Protein AF-A0A3D0HI43-F1 (afdb_monomer)

Solvent-accessible surface area (backbone atoms only — not comparable to full-atom values): 12303 Å² total; per-residue (Å²): 109,71,70,54,52,42,54,73,73,64,52,83,55,50,76,50,40,62,61,77,58,86,46,69,70,58,54,36,51,48,43,43,56,26,50,79,67,73,35,37,37,32,46,40,40,38,61,95,47,57,48,67,69,46,29,60,76,61,76,37,95,42,35,67,34,46,39,49,52,48,54,58,51,48,51,49,30,54,77,57,77,41,77,62,49,30,39,26,58,27,24,65,51,45,72,52,24,46,51,22,49,54,60,41,60,77,75,47,89,60,47,31,47,42,38,32,37,77,32,35,41,82,68,62,8,54,55,51,26,45,62,35,44,53,55,38,48,77,70,71,46,65,73,43,78,43,57,40,52,61,64,62,68,67,57,29,52,48,52,50,51,50,52,32,35,76,70,67,75,36,88,61,50,41,56,42,81,47,60,58,93,66,59,100,69,44,80,50,68,32,66,61,50,41,53,53,48,47,68,76,37,71,89,40,78,41,70,43,77,45,60,39,61,25,40,76,87,57,32,76,80,71,90

pLDDT: mean 92.96, std 6.79, range [60.97, 98.75]

Secondary structure (DSSP, 8-state):
-HHHHHHHTT-S-EEE-TTT---HHHHHHHHHHHHHTT--EEEEEEGGG--HHHHHHTTSS-HHHHHHHHHHHHHHHHTTT---EEEEEE-SSHHHHHHHHHHHHTT--S-BEE--SS-BSTTHHHHHHHHHHHHHHHTT--SEE---BSS-HHHHHHHHHHHHHHTTSS---S-EEEE----TT-SS-HHHHHHHHHHHHTT-----EEEE-SSTTTHHHH-

Radius of gyration: 21.89 Å; Cα contacts (8 Å, |Δi|>4): 363; chains: 1; bounding box: 56×30×57 Å

Mean predicted aligned error: 5.07 Å

Foldseek 3Di:
DVLLVVVVVPDQEEEDECLPDVDLVVLLVSLLSCQVVVHEYEYEYELVRQDPVLQVVVVHRALVSLLVSSVVSVVSNVVNVGDSYAYEREYQDQVRRLSNQVVNVVPDPHAYEDFHACLEAPPRSLVSGLSRPLVQVVVVGHDHYFRHYPDDRVVRVVSRVVSCVVVVVDQQQFEAEAEDPDDPQFPDPLVVVSVVVCVVGVPPRDSYYDYRYRHDPCVVVVD

Sequence (223 aa):
RMALAALEAGVHGLRLNPGNIRKPEHIKAVASEARDRNVPIRIGVNGGSLDSDLYEKHGGLTAQAMVESAQQELKYFEEVDFNLVKISVKASNVPLMVEAYRMLSEITDFPLHLGVTEAGPLPGGLIKATAGISTLLLEGIGDTIRYSLTADPIEEARAGRQLLESLGLRERKNVDLIACPSCGRAEVDVIEIANRAQAAFADKKLPLQIAVMGCVVNGPGEA

Structure (mmCIF, N/CA/C/O backbone):
data_AF-A0A3D0HI43-F1
#
_entry.id   AF-A0A3D0HI43-F1
#
loop_
_atom_site.group_PDB
_atom_site.id
_atom_site.type_symbol
_atom_site.label_atom_id
_atom_site.label_alt_id
_atom_site.label_comp_id
_atom_site.label_asym_id
_atom_site.label_entity_id
_atom_site.label_seq_id
_atom_site.pdbx_PDB_ins_code
_atom_site.Cartn_x
_atom_site.Cartn_y
_atom_site.Cartn_z
_atom_site.occupancy
_atom_site.B_iso_or_equiv
_atom_site.auth_seq_id
_atom_site.auth_comp_id
_atom_site.auth_asym_id
_atom_site.auth_atom_id
_atom_site.pdbx_PDB_model_num
ATOM 1 N N . ARG A 1 1 ? -23.305 3.838 12.128 1.00 85.31 1 ARG A N 1
ATOM 2 C CA . ARG A 1 1 ? -24.496 3.810 11.235 1.00 85.31 1 ARG A CA 1
ATOM 3 C C . ARG A 1 1 ? -24.166 3.309 9.826 1.00 85.31 1 ARG A C 1
ATOM 5 O O . ARG A 1 1 ? -24.644 2.240 9.497 1.00 85.31 1 ARG A O 1
ATOM 12 N N . MET A 1 2 ? -23.344 4.000 9.018 1.00 92.50 2 MET A N 1
ATOM 13 C CA . MET A 1 2 ? -23.044 3.547 7.639 1.00 92.50 2 MET A CA 1
ATOM 14 C C . MET A 1 2 ? -22.357 2.174 7.571 1.00 92.50 2 MET A C 1
ATOM 16 O O . MET A 1 2 ? -22.699 1.383 6.705 1.00 92.50 2 MET A O 1
ATOM 20 N N . ALA A 1 3 ? -21.447 1.866 8.503 1.00 93.81 3 ALA A N 1
ATOM 21 C CA . ALA A 1 3 ? -20.807 0.548 8.565 1.00 93.81 3 ALA A CA 1
ATOM 22 C C . ALA A 1 3 ? -21.823 -0.596 8.762 1.00 93.81 3 ALA A C 1
ATOM 24 O O . ALA A 1 3 ? -21.770 -1.581 8.040 1.00 93.81 3 ALA A O 1
ATOM 25 N N . LEU A 1 4 ? -22.792 -0.426 9.670 1.00 94.75 4 LEU A N 1
ATOM 26 C CA . LEU A 1 4 ? -23.857 -1.412 9.905 1.00 94.75 4 LEU A CA 1
ATOM 27 C C . LEU A 1 4 ? -24.774 -1.557 8.682 1.00 94.75 4 LEU A C 1
ATOM 29 O O . LEU A 1 4 ? -25.061 -2.669 8.266 1.00 94.75 4 LEU A O 1
ATOM 33 N N . ALA A 1 5 ? -25.160 -0.442 8.052 1.00 96.56 5 ALA A N 1
ATOM 34 C CA . ALA A 1 5 ? -25.959 -0.477 6.825 1.00 96.56 5 ALA A CA 1
ATOM 35 C C . ALA A 1 5 ? -25.223 -1.175 5.664 1.00 96.56 5 ALA A C 1
ATOM 37 O O . ALA A 1 5 ? -25.839 -1.867 4.862 1.00 96.56 5 ALA A O 1
ATOM 38 N N . ALA A 1 6 ? -23.897 -1.025 5.574 1.00 97.31 6 ALA A N 1
ATOM 39 C CA . ALA A 1 6 ? -23.091 -1.736 4.585 1.00 97.31 6 ALA A CA 1
ATOM 40 C C . ALA A 1 6 ? -23.053 -3.251 4.857 1.00 97.31 6 ALA A C 1
ATOM 42 O O . ALA A 1 6 ? -23.156 -4.040 3.919 1.00 97.31 6 ALA A O 1
ATOM 43 N N . LEU A 1 7 ? -22.953 -3.665 6.125 1.00 97.06 7 LEU A N 1
ATOM 44 C CA . LEU A 1 7 ? -23.048 -5.077 6.518 1.00 97.06 7 LEU A CA 1
ATOM 45 C C . LEU A 1 7 ? -24.423 -5.668 6.194 1.00 97.06 7 LEU A C 1
ATOM 47 O O . LEU A 1 7 ? -24.506 -6.785 5.689 1.00 97.06 7 LEU A O 1
ATOM 51 N N . GLU A 1 8 ? -25.491 -4.908 6.437 1.00 96.88 8 GLU A N 1
ATOM 52 C CA . GLU A 1 8 ? -26.858 -5.282 6.065 1.00 96.88 8 GLU A CA 1
ATOM 53 C C . GLU A 1 8 ? -27.009 -5.445 4.547 1.00 96.88 8 GLU A C 1
ATOM 55 O O . GLU A 1 8 ? -27.614 -6.410 4.088 1.00 96.88 8 GLU A O 1
ATOM 60 N N . ALA A 1 9 ? -26.375 -4.566 3.767 1.00 97.81 9 ALA A N 1
ATOM 61 C CA . ALA A 1 9 ? -26.339 -4.638 2.309 1.00 97.81 9 ALA A CA 1
ATOM 62 C C . ALA A 1 9 ? -25.435 -5.758 1.742 1.00 97.81 9 ALA A C 1
ATOM 64 O O . ALA A 1 9 ? -25.377 -5.923 0.525 1.00 97.81 9 ALA A O 1
ATOM 65 N N . GLY A 1 10 ? -24.728 -6.521 2.586 1.00 97.38 10 GLY A N 1
ATOM 66 C CA . GLY A 1 10 ? -23.950 -7.690 2.163 1.00 97.38 10 GLY A CA 1
ATOM 67 C C . GLY A 1 10 ? -22.548 -7.389 1.623 1.00 97.38 10 GLY A C 1
ATOM 68 O O . GLY A 1 10 ? -22.065 -8.094 0.739 1.00 97.38 10 GLY A O 1
ATOM 69 N N . VAL A 1 11 ? -21.867 -6.348 2.120 1.00 98.06 11 VAL A N 1
ATOM 70 C CA . VAL A 1 11 ? -20.458 -6.110 1.752 1.00 98.06 11 VAL A CA 1
ATOM 71 C C . VAL A 1 11 ? -19.534 -7.233 2.239 1.00 98.06 11 VAL A C 1
ATOM 73 O O . VAL A 1 11 ? -19.678 -7.748 3.341 1.00 98.06 11 VAL A O 1
ATOM 76 N N . HIS A 1 12 ? -18.508 -7.548 1.446 1.00 97.94 12 HIS A N 1
ATOM 77 C CA . HIS A 1 12 ? -17.526 -8.601 1.756 1.00 97.94 12 HIS A CA 1
ATOM 78 C C . HIS A 1 12 ? -16.411 -8.167 2.713 1.00 97.94 12 HIS A C 1
ATOM 80 O O . HIS A 1 12 ? -15.518 -8.948 3.027 1.00 97.94 12 HIS A O 1
ATOM 86 N N . GLY A 1 13 ? -16.392 -6.902 3.118 1.00 97.44 13 GLY A N 1
ATOM 87 C CA . GLY A 1 13 ? -15.384 -6.391 4.027 1.00 97.44 13 GLY A CA 1
ATOM 88 C C . GLY A 1 13 ? -15.606 -4.926 4.343 1.00 97.44 13 GLY A C 1
ATOM 89 O O . GLY A 1 13 ? -16.129 -4.167 3.525 1.00 97.44 13 GLY A O 1
ATOM 90 N N . LEU A 1 14 ? -15.167 -4.519 5.527 1.00 97.19 14 LEU A N 1
ATOM 91 C CA . LEU A 1 14 ? -15.170 -3.123 5.944 1.00 97.19 14 LEU A CA 1
ATOM 92 C C . LEU A 1 14 ? -13.745 -2.594 6.078 1.00 97.19 14 LEU A C 1
ATOM 94 O O . LEU A 1 14 ? -12.786 -3.338 6.277 1.00 97.19 14 LEU A O 1
ATOM 98 N N . ARG A 1 15 ? -13.607 -1.270 6.018 1.00 95.44 15 ARG A N 1
ATOM 99 C CA . ARG A 1 15 ? -12.423 -0.570 6.514 1.00 95.44 15 ARG A CA 1
ATOM 100 C C . ARG A 1 15 ? -12.866 0.451 7.541 1.00 95.44 15 ARG A C 1
ATOM 102 O O . ARG A 1 15 ? -13.644 1.341 7.203 1.00 95.44 15 ARG A O 1
ATOM 109 N N . LEU A 1 16 ? -12.309 0.367 8.742 1.00 91.69 16 LEU A N 1
ATOM 110 C CA . LEU A 1 16 ? -12.498 1.360 9.794 1.00 91.69 16 LEU A CA 1
ATOM 111 C C . LEU A 1 16 ? -11.213 2.176 9.981 1.00 91.69 16 LEU A C 1
ATOM 113 O O 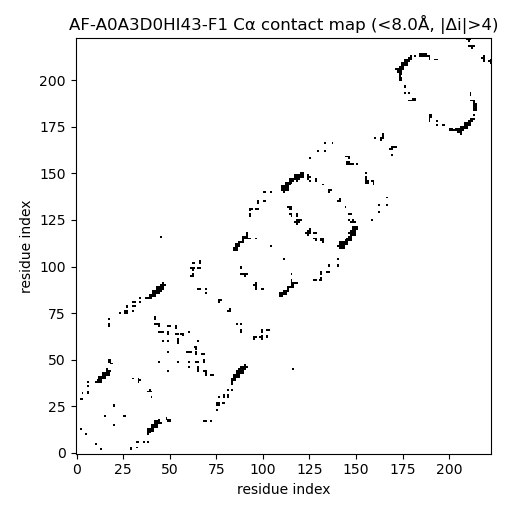. LEU A 1 16 ? -10.119 1.746 9.603 1.00 91.69 16 LEU A O 1
ATOM 117 N N . ASN A 1 17 ? -11.366 3.402 10.473 1.00 86.88 17 ASN A N 1
ATOM 118 C CA . ASN A 1 17 ? -10.259 4.292 10.806 1.00 86.88 17 ASN A CA 1
ATOM 119 C C . ASN A 1 17 ? -10.411 4.707 12.274 1.00 86.88 17 ASN A C 1
ATOM 121 O O . ASN A 1 17 ? -11.403 5.392 12.558 1.00 86.88 17 ASN A O 1
ATOM 125 N N . PRO A 1 18 ? -9.455 4.353 13.151 1.00 72.31 18 PRO A N 1
ATOM 126 C CA . PRO A 1 18 ? -9.480 4.743 14.562 1.00 72.31 18 PRO A CA 1
ATOM 127 C C . PRO A 1 18 ? -9.673 6.255 14.743 1.00 72.31 18 PRO A C 1
ATOM 129 O O . PRO A 1 18 ? -10.520 6.699 15.511 1.00 72.31 18 PRO A O 1
ATOM 132 N N . GLY A 1 19 ? -9.006 7.069 13.912 1.00 69.94 19 GLY A N 1
ATOM 133 C CA . GLY A 1 19 ? -9.092 8.534 13.991 1.00 69.94 19 GLY A CA 1
ATOM 134 C C . GLY A 1 19 ? -10.475 9.133 13.690 1.00 69.94 19 GLY A C 1
ATOM 135 O O . GLY A 1 19 ? -10.736 10.286 14.036 1.00 69.94 19 GLY A O 1
ATOM 136 N N . ASN A 1 20 ? -11.385 8.369 13.066 1.00 73.62 20 ASN A N 1
ATOM 137 C CA . ASN A 1 20 ? -12.715 8.852 12.672 1.00 73.62 20 ASN A CA 1
ATOM 138 C C . ASN A 1 20 ? -13.849 8.329 13.570 1.00 73.62 20 ASN A C 1
ATOM 140 O O . ASN A 1 20 ? -14.898 8.970 13.652 1.00 73.62 20 ASN A O 1
ATOM 144 N N . ILE A 1 21 ? -13.685 7.169 14.215 1.00 76.44 21 ILE A N 1
ATOM 145 C CA . ILE A 1 21 ? -14.704 6.568 15.089 1.00 76.44 21 ILE A CA 1
ATOM 146 C C . ILE A 1 21 ? -14.181 6.609 16.523 1.00 76.44 21 ILE A C 1
ATOM 148 O O . ILE A 1 21 ? -13.572 5.671 16.999 1.00 76.44 21 ILE A O 1
ATOM 152 N N . ARG A 1 22 ? -14.453 7.703 17.234 1.00 74.06 22 ARG A N 1
ATOM 153 C CA . ARG A 1 22 ? -13.857 7.960 18.561 1.00 74.06 22 ARG A CA 1
ATOM 154 C C . ARG A 1 22 ? -14.504 7.221 19.731 1.00 74.06 22 ARG A C 1
ATOM 156 O O . ARG A 1 22 ? -14.081 7.373 20.867 1.00 74.06 22 ARG A O 1
ATOM 163 N N . LYS A 1 23 ? -15.600 6.512 19.478 1.00 87.94 23 LYS A N 1
ATOM 164 C CA . LYS A 1 23 ? -16.444 5.917 20.515 1.00 87.94 23 LYS A CA 1
ATOM 165 C C . LYS A 1 23 ? -16.227 4.408 20.543 1.00 87.94 23 LYS A C 1
ATOM 167 O O . LYS A 1 23 ? -16.702 3.750 19.608 1.00 87.94 23 LYS A O 1
ATOM 172 N N . PRO A 1 24 ? -15.554 3.855 21.571 1.00 90.12 24 PRO A N 1
ATOM 173 C CA . PRO A 1 24 ? -15.313 2.419 21.686 1.00 90.12 24 PRO A CA 1
ATOM 174 C C . PRO A 1 24 ? -16.593 1.593 21.552 1.00 90.12 24 PRO A C 1
ATOM 176 O O . PRO A 1 24 ? -16.592 0.550 20.905 1.00 90.12 24 PRO A O 1
ATOM 179 N N . GLU A 1 25 ? -17.717 2.088 22.077 1.00 92.31 25 GLU A N 1
ATOM 180 C CA . GLU A 1 25 ? -19.020 1.434 21.973 1.00 92.31 25 GLU A CA 1
ATOM 181 C C . GLU A 1 25 ? -19.484 1.260 20.517 1.00 92.31 25 GLU A C 1
ATOM 183 O O . GLU A 1 25 ? -20.073 0.240 20.162 1.00 92.31 25 GLU A O 1
ATOM 188 N N . HIS A 1 26 ? -19.172 2.218 19.639 1.00 92.19 26 HIS A N 1
ATOM 189 C CA . HIS A 1 26 ? -19.519 2.132 18.223 1.00 92.19 26 HIS A CA 1
ATOM 190 C C . HIS A 1 26 ? -18.604 1.167 17.469 1.00 92.19 26 HIS A C 1
ATOM 192 O O . HI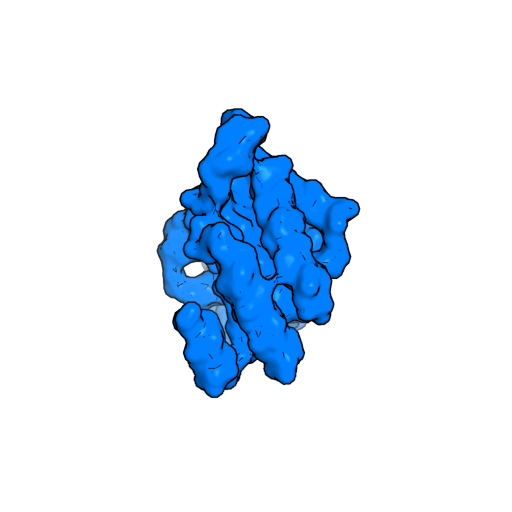S A 1 26 ? -19.081 0.460 16.582 1.00 92.19 26 HIS A O 1
ATOM 198 N N . ILE A 1 27 ? -17.311 1.141 17.805 1.00 92.38 27 ILE A N 1
ATOM 199 C CA . ILE A 1 27 ? -16.346 0.205 17.215 1.00 92.38 27 ILE A CA 1
ATOM 200 C C . ILE A 1 27 ? -16.756 -1.226 17.567 1.00 92.38 27 ILE A C 1
ATOM 202 O O . ILE A 1 27 ? -16.953 -2.043 16.670 1.00 92.38 27 ILE A O 1
ATOM 206 N N . LYS A 1 28 ? -16.999 -1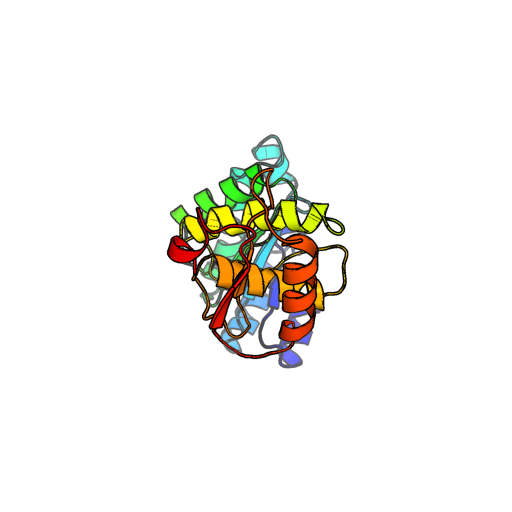.490 18.856 1.00 94.50 28 LYS A N 1
ATOM 207 C CA . LYS A 1 28 ? -17.429 -2.795 19.379 1.00 94.50 28 LYS A CA 1
ATOM 208 C C .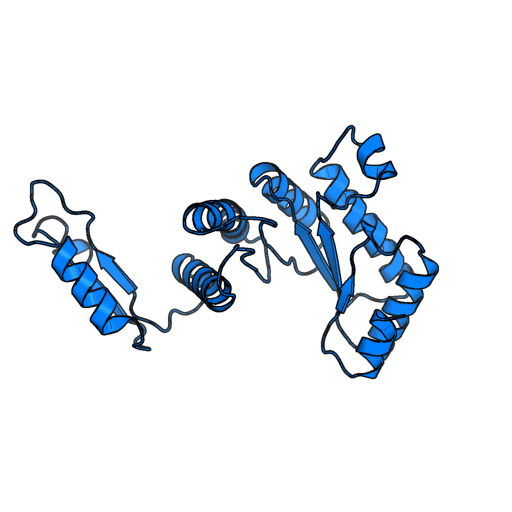 LYS A 1 28 ? -18.739 -3.271 18.762 1.00 94.50 28 LYS A C 1
ATOM 210 O O . LYS A 1 28 ? -18.847 -4.440 18.401 1.00 94.50 28 LYS A O 1
ATOM 215 N N . ALA A 1 29 ? -19.710 -2.375 18.574 1.00 94.81 29 ALA A N 1
ATOM 216 C CA . ALA A 1 29 ? -20.966 -2.712 17.907 1.00 94.81 29 ALA A CA 1
ATOM 217 C C . ALA A 1 29 ? -20.755 -3.139 16.442 1.00 94.81 29 ALA A C 1
ATOM 219 O O . ALA A 1 29 ? -21.330 -4.130 16.002 1.00 94.81 29 ALA A O 1
ATOM 220 N N . VAL A 1 30 ? -19.912 -2.423 15.685 1.00 95.44 30 VAL A N 1
ATOM 221 C CA . VAL A 1 30 ? -19.603 -2.787 14.289 1.00 95.44 30 VAL A CA 1
ATOM 222 C C . VAL A 1 30 ? -18.796 -4.084 14.215 1.00 95.44 30 VAL A C 1
ATOM 224 O O . VAL A 1 30 ? -19.075 -4.910 13.351 1.00 95.44 30 VAL A O 1
ATOM 227 N N . ALA A 1 31 ? -17.822 -4.273 15.107 1.00 95.62 31 ALA A N 1
ATOM 228 C CA . ALA A 1 31 ? -17.016 -5.488 15.177 1.00 95.62 31 ALA A CA 1
ATOM 229 C C . ALA A 1 31 ? -17.864 -6.718 15.541 1.00 95.62 31 ALA A C 1
ATOM 231 O O . ALA A 1 31 ? -17.733 -7.749 14.890 1.00 95.62 31 ALA A O 1
ATOM 232 N N . SER A 1 32 ? -18.790 -6.589 16.498 1.00 96.69 32 SER A N 1
ATOM 233 C CA . SER A 1 32 ? -19.719 -7.668 16.872 1.00 96.69 32 SER A CA 1
ATOM 234 C C . SER A 1 32 ? -20.626 -8.058 15.702 1.00 96.69 32 SER A C 1
ATOM 236 O O . SER A 1 32 ? -20.730 -9.232 15.367 1.00 96.69 32 SER A O 1
ATOM 238 N N . GLU A 1 33 ? -21.212 -7.076 15.011 1.00 97.00 33 GLU A N 1
ATOM 239 C CA . GLU A 1 33 ? -22.055 -7.345 13.839 1.00 97.00 33 GLU A CA 1
ATOM 240 C C . GLU A 1 33 ? -21.259 -8.003 12.698 1.00 97.00 33 GLU A C 1
ATOM 242 O O . GLU A 1 33 ? -21.743 -8.910 12.022 1.00 97.00 33 GLU A O 1
ATOM 247 N N . ALA A 1 34 ? -20.022 -7.556 12.464 1.00 97.44 34 ALA A N 1
ATOM 248 C CA . ALA A 1 34 ? -19.157 -8.138 11.444 1.00 97.44 34 ALA A CA 1
ATOM 249 C C . ALA A 1 34 ? -18.719 -9.566 11.798 1.00 97.44 34 ALA A C 1
ATOM 251 O O . ALA A 1 34 ? -18.676 -10.414 10.907 1.00 97.44 34 ALA A O 1
ATOM 252 N N . ARG A 1 35 ? -18.456 -9.846 13.082 1.00 97.25 35 ARG A N 1
ATOM 253 C CA . ARG A 1 35 ? -18.181 -11.190 13.607 1.00 97.25 35 ARG A CA 1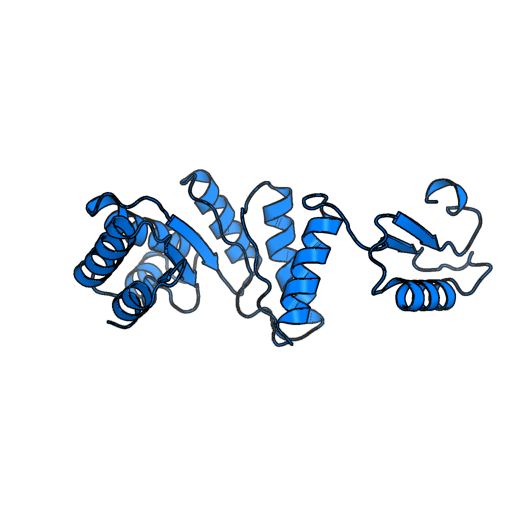
ATOM 254 C C . ARG A 1 35 ? -19.344 -12.129 13.328 1.00 97.25 35 ARG A C 1
ATOM 256 O O . ARG A 1 35 ? -19.139 -13.172 12.715 1.00 97.25 35 ARG A O 1
ATOM 263 N N . ASP A 1 36 ? -20.555 -11.734 13.713 1.00 97.19 36 ASP A N 1
ATOM 264 C CA . ASP A 1 36 ? -21.754 -12.565 13.571 1.00 97.19 36 ASP A CA 1
ATOM 265 C C . ASP A 1 36 ? -22.075 -12.862 12.089 1.00 97.19 36 ASP A C 1
ATOM 267 O O . ASP A 1 36 ? -22.674 -13.886 11.762 1.00 97.19 36 ASP A O 1
ATOM 271 N N . ARG A 1 37 ? -21.608 -12.002 11.171 1.00 97.19 37 ARG A N 1
ATOM 272 C CA . ARG A 1 37 ? -21.719 -12.168 9.710 1.00 97.19 37 ARG A CA 1
ATOM 273 C C . ARG A 1 37 ? -20.485 -12.773 9.036 1.00 97.19 37 ARG A C 1
ATOM 275 O O . ARG A 1 37 ? -20.510 -12.972 7.823 1.00 97.19 37 ARG A O 1
ATOM 282 N N . ASN A 1 38 ? -19.411 -13.035 9.779 1.00 97.56 38 ASN A N 1
ATOM 283 C CA . ASN A 1 38 ? -18.116 -13.479 9.259 1.00 97.56 38 ASN A CA 1
ATOM 284 C C . ASN A 1 38 ? -17.536 -12.559 8.156 1.00 97.56 38 ASN A C 1
ATOM 286 O O . ASN A 1 38 ? -17.011 -13.021 7.140 1.00 97.56 38 ASN A O 1
ATOM 290 N N . VAL A 1 39 ? -17.655 -11.238 8.336 1.00 98.25 39 VAL A N 1
ATOM 291 C CA . VAL A 1 39 ? -17.165 -10.222 7.391 1.00 98.25 39 VAL A CA 1
ATOM 292 C C . VAL A 1 39 ? -15.853 -9.617 7.906 1.00 98.25 39 VAL A C 1
ATOM 294 O O . VAL A 1 39 ? -15.849 -9.029 8.986 1.00 98.25 39 VAL A O 1
ATOM 297 N N . PRO A 1 40 ? -14.738 -9.684 7.153 1.00 98.19 40 PRO A N 1
ATOM 298 C CA . PRO A 1 40 ? -13.454 -9.156 7.604 1.00 98.19 40 PRO A CA 1
ATOM 299 C C . PRO A 1 40 ? -13.453 -7.629 7.739 1.00 98.19 40 PRO A C 1
ATOM 301 O O . PRO A 1 40 ? -14.030 -6.910 6.914 1.00 98.19 40 PRO A O 1
ATOM 304 N N . ILE A 1 41 ? -12.701 -7.110 8.711 1.00 97.88 41 ILE A N 1
ATOM 305 C CA . ILE A 1 41 ? -12.487 -5.665 8.874 1.00 97.88 41 ILE A CA 1
ATOM 306 C C . ILE A 1 41 ? -11.008 -5.315 8.717 1.00 97.88 41 ILE A C 1
ATOM 308 O O . ILE A 1 41 ? -10.136 -5.878 9.370 1.00 97.88 41 ILE A O 1
ATOM 312 N N . ARG A 1 42 ? -10.708 -4.316 7.882 1.00 97.81 42 ARG A N 1
ATOM 313 C CA . ARG A 1 42 ? -9.397 -3.662 7.885 1.00 97.81 42 ARG A CA 1
ATOM 314 C C . ARG A 1 42 ? -9.369 -2.497 8.873 1.00 97.81 42 ARG A C 1
ATOM 316 O O . ARG A 1 42 ? -10.051 -1.497 8.636 1.00 97.81 42 ARG A O 1
ATOM 323 N N . ILE A 1 43 ? -8.510 -2.570 9.883 1.00 95.88 43 ILE A N 1
ATOM 324 C CA . ILE A 1 43 ? -8.142 -1.432 10.734 1.00 95.88 43 ILE A CA 1
ATOM 325 C C . ILE A 1 43 ? -7.108 -0.599 9.978 1.00 95.88 43 ILE A C 1
ATOM 327 O O . ILE A 1 43 ? -6.037 -1.091 9.631 1.00 95.88 43 ILE A O 1
ATOM 331 N N . GLY A 1 44 ? -7.435 0.649 9.640 1.00 95.12 44 GLY A N 1
ATOM 332 C CA . GLY A 1 44 ? -6.556 1.490 8.831 1.00 95.12 44 GLY A CA 1
ATOM 333 C C . GLY A 1 44 ? -6.193 2.802 9.500 1.00 95.12 44 GLY A C 1
ATOM 334 O O . GLY A 1 44 ? -6.942 3.764 9.339 1.00 95.12 44 GLY A O 1
ATOM 335 N N . VAL A 1 45 ? -5.029 2.848 10.142 1.00 94.56 45 VAL A N 1
ATOM 336 C CA . VAL A 1 45 ? -4.405 4.060 10.682 1.00 94.56 45 VAL A CA 1
ATOM 337 C C . VAL A 1 45 ? -3.740 4.833 9.545 1.00 94.56 45 VAL A C 1
ATOM 339 O O . VAL A 1 45 ? -2.987 4.269 8.748 1.00 94.56 45 VAL A O 1
ATOM 342 N N . ASN A 1 46 ? -4.009 6.134 9.470 1.00 92.06 46 ASN A N 1
ATOM 343 C CA . ASN A 1 46 ? -3.353 7.043 8.536 1.00 92.06 46 ASN A CA 1
ATOM 344 C C . ASN A 1 46 ? -2.644 8.145 9.323 1.00 92.06 46 ASN A C 1
ATOM 346 O O . ASN A 1 46 ? -3.258 8.742 10.203 1.00 92.06 46 ASN A O 1
ATOM 350 N N . GLY A 1 47 ? -1.409 8.483 8.950 1.00 87.00 47 GLY A N 1
ATOM 351 C CA . GLY A 1 47 ? -0.656 9.547 9.620 1.00 87.00 47 GLY A CA 1
ATOM 352 C C . GLY A 1 47 ? -1.352 10.914 9.582 1.00 87.00 47 GLY A C 1
ATOM 353 O O . GLY A 1 47 ? -1.283 11.661 10.548 1.00 87.00 47 GLY A O 1
ATOM 354 N N . GLY A 1 48 ? -2.100 11.214 8.512 1.00 85.31 48 GLY A N 1
ATOM 355 C CA . GLY A 1 48 ? -2.874 12.459 8.394 1.00 85.31 48 GLY A CA 1
ATOM 356 C C . GLY A 1 48 ? -4.145 12.525 9.253 1.00 85.31 48 GLY A C 1
ATOM 357 O O . GLY A 1 48 ? -4.785 13.569 9.303 1.00 85.31 48 GLY A O 1
ATOM 358 N N . SER A 1 49 ? -4.538 11.429 9.908 1.00 85.69 49 SER A N 1
ATOM 359 C CA . SER A 1 49 ? -5.714 11.372 10.788 1.00 85.69 49 SER A CA 1
ATOM 360 C C . SER A 1 49 ? -5.397 10.662 12.105 1.00 85.69 49 SER A C 1
ATOM 362 O O . SER A 1 49 ? -6.241 9.924 12.615 1.00 85.69 49 SER A O 1
ATOM 364 N N . LEU A 1 50 ? -4.161 10.791 12.592 1.00 89.56 50 LEU A N 1
ATOM 365 C CA . LEU A 1 50 ? -3.762 10.243 13.884 1.00 89.56 50 LEU A CA 1
ATOM 366 C C . LEU A 1 50 ? -4.537 10.946 15.009 1.00 89.56 50 LEU A C 1
ATOM 368 O O . LEU A 1 50 ? -4.848 12.133 14.902 1.00 89.56 50 LEU A O 1
ATOM 372 N N . ASP A 1 51 ? -4.858 10.205 16.068 1.00 88.56 51 ASP A N 1
ATOM 373 C CA . ASP A 1 51 ? -5.486 10.769 17.261 1.00 88.56 51 ASP A CA 1
ATOM 374 C C . ASP A 1 51 ? -4.599 11.863 17.890 1.00 88.56 51 ASP A C 1
ATOM 376 O O . ASP A 1 51 ? -3.372 11.722 17.932 1.00 88.56 51 ASP A O 1
ATOM 380 N N . SER A 1 52 ? -5.210 12.960 18.350 1.00 89.31 52 SER A N 1
ATOM 381 C CA . SER A 1 52 ? -4.491 14.107 18.917 1.00 89.31 52 SER A CA 1
ATOM 382 C C . SER A 1 52 ? -3.711 13.741 20.172 1.00 89.31 52 SER A C 1
ATOM 384 O O . SER A 1 52 ? -2.584 14.203 20.335 1.00 89.31 52 SER A O 1
ATOM 386 N N . ASP A 1 53 ? -4.260 12.870 21.015 1.00 91.25 53 ASP A N 1
ATOM 387 C CA . ASP A 1 53 ? -3.648 12.505 22.290 1.00 91.25 53 ASP A CA 1
ATOM 388 C C . ASP A 1 53 ? -2.397 11.653 22.037 1.00 91.25 53 ASP A C 1
ATOM 390 O O . ASP A 1 53 ? -1.367 11.822 22.689 1.00 91.25 53 ASP A O 1
ATOM 394 N N . LEU A 1 54 ? -2.448 10.780 21.023 1.00 92.38 54 LEU A N 1
ATOM 395 C CA . LEU A 1 54 ? -1.284 10.022 20.558 1.00 92.38 54 LEU A CA 1
ATOM 396 C C . LEU A 1 54 ? -0.241 10.921 19.894 1.00 92.38 54 LEU A C 1
ATOM 398 O O . LEU A 1 54 ? 0.954 10.741 20.128 1.00 92.38 54 LEU A O 1
ATOM 402 N N . TYR A 1 55 ? -0.678 11.885 19.085 1.00 92.69 55 TYR A N 1
ATOM 403 C CA . TYR A 1 55 ? 0.222 12.847 18.457 1.00 92.69 55 TYR A CA 1
ATOM 404 C C . TYR A 1 55 ? 0.994 13.652 19.513 1.00 92.69 55 TYR A C 1
ATOM 406 O O . TYR A 1 55 ? 2.216 13.768 19.431 1.00 92.69 55 TYR A O 1
ATOM 414 N N . GLU A 1 56 ? 0.307 14.164 20.537 1.00 94.44 56 GLU A N 1
ATOM 415 C CA . GLU A 1 56 ? 0.923 14.906 21.641 1.00 94.44 56 GLU A CA 1
ATOM 416 C C . GLU A 1 56 ? 1.843 14.018 22.486 1.00 94.44 56 GLU A C 1
ATOM 418 O O . GLU A 1 56 ? 2.990 14.392 22.741 1.00 94.44 56 GLU A O 1
ATOM 423 N N . LYS A 1 57 ? 1.387 12.814 22.857 1.00 96.25 57 LYS A N 1
ATOM 424 C CA . LYS A 1 57 ? 2.157 11.845 23.656 1.00 96.25 57 LYS A CA 1
ATOM 425 C C . LYS A 1 57 ? 3.518 11.519 23.040 1.00 96.25 57 LYS A C 1
ATOM 427 O O . LYS A 1 57 ? 4.499 11.370 23.765 1.00 96.25 57 LYS A O 1
ATOM 432 N N . HIS A 1 58 ? 3.573 11.385 21.717 1.00 95.69 58 HIS A N 1
ATOM 433 C CA . HIS A 1 58 ? 4.786 11.009 20.986 1.00 95.69 58 HIS A CA 1
ATOM 434 C C . HIS A 1 58 ? 5.563 12.206 20.422 1.00 95.69 58 HIS A C 1
ATOM 436 O O . HIS A 1 58 ? 6.570 12.013 19.743 1.00 95.69 58 HIS A O 1
ATOM 442 N N . GLY A 1 59 ? 5.127 13.439 20.703 1.00 94.50 59 GLY A N 1
ATOM 443 C CA . GLY A 1 59 ? 5.791 14.657 20.233 1.00 94.50 59 GLY A CA 1
ATOM 444 C C . GLY A 1 59 ? 5.684 14.885 18.721 1.00 94.50 59 GLY A C 1
ATOM 445 O O . GLY A 1 59 ? 6.510 15.595 18.148 1.00 94.50 59 GLY A O 1
ATOM 446 N N . GLY A 1 60 ? 4.691 14.285 18.064 1.00 94.25 60 GLY A N 1
ATOM 447 C CA . GLY A 1 60 ? 4.461 14.411 16.633 1.00 94.25 60 GLY A CA 1
ATOM 448 C C . GLY A 1 60 ? 3.965 13.130 15.970 1.00 94.25 60 GLY A C 1
ATOM 449 O O . GLY A 1 60 ? 3.617 12.140 16.613 1.00 94.25 60 GLY A O 1
ATOM 450 N N . LEU A 1 61 ? 3.966 13.146 14.637 1.00 95.19 61 LEU A N 1
ATOM 451 C CA . LEU A 1 61 ? 3.691 11.960 13.836 1.00 95.19 61 LEU A CA 1
ATOM 452 C C . LEU A 1 61 ? 4.940 11.066 13.791 1.00 95.19 61 LEU A C 1
ATOM 454 O O . LEU A 1 61 ? 5.866 11.327 13.023 1.00 95.19 61 LEU A O 1
ATOM 458 N N . THR A 1 62 ? 4.938 10.004 14.594 1.00 97.44 62 THR A N 1
ATOM 459 C CA . THR A 1 62 ? 6.015 9.004 14.665 1.00 97.44 62 THR A CA 1
ATOM 460 C C . THR A 1 62 ? 5.512 7.603 14.316 1.00 97.44 62 THR A C 1
ATOM 462 O O . THR A 1 62 ? 4.306 7.335 14.333 1.00 97.44 62 THR A O 1
ATOM 465 N N . ALA A 1 63 ? 6.436 6.691 14.002 1.00 97.56 63 ALA A N 1
ATOM 466 C CA . ALA A 1 63 ? 6.111 5.291 13.741 1.00 97.56 63 ALA A CA 1
ATOM 467 C C . ALA A 1 63 ? 5.457 4.648 14.976 1.00 97.56 63 ALA A C 1
ATOM 469 O O . ALA A 1 63 ? 4.418 3.997 14.865 1.00 97.56 63 ALA A O 1
ATOM 470 N N . GLN A 1 64 ? 6.000 4.938 16.160 1.00 97.62 64 GLN A N 1
ATOM 471 C CA . GLN A 1 64 ? 5.495 4.508 17.461 1.00 97.62 64 GLN A CA 1
ATOM 472 C C . GLN A 1 64 ? 4.044 4.949 17.671 1.00 97.62 64 GLN A C 1
ATOM 474 O O . GLN A 1 64 ? 3.211 4.132 18.058 1.00 97.62 64 GLN A O 1
ATOM 479 N N . ALA A 1 65 ? 3.714 6.206 17.364 1.00 96.75 65 ALA A N 1
ATOM 480 C CA . ALA A 1 65 ? 2.358 6.718 17.528 1.00 96.75 65 ALA A CA 1
ATOM 481 C C . ALA A 1 65 ? 1.360 6.021 16.588 1.00 96.75 65 ALA A C 1
ATOM 483 O O . ALA A 1 65 ? 0.242 5.691 16.988 1.00 96.75 65 ALA A O 1
ATOM 484 N N . MET A 1 66 ? 1.769 5.754 15.343 1.00 96.50 66 MET A N 1
ATOM 485 C CA . MET A 1 66 ? 0.939 5.039 14.369 1.00 96.50 66 MET A CA 1
ATOM 486 C C . MET A 1 66 ? 0.693 3.582 14.776 1.00 96.50 66 MET A C 1
ATOM 488 O O . MET A 1 66 ? -0.432 3.094 14.654 1.00 96.50 66 MET A O 1
ATOM 492 N N . VAL A 1 67 ? 1.727 2.896 15.266 1.00 97.00 67 VAL A N 1
ATOM 493 C CA . VAL A 1 67 ? 1.630 1.513 15.750 1.00 97.00 67 VAL A CA 1
ATOM 494 C C . VAL A 1 67 ? 0.775 1.441 17.013 1.00 97.00 67 VAL A C 1
ATOM 496 O O . VAL A 1 67 ? -0.123 0.605 17.088 1.00 97.00 67 VAL A O 1
ATOM 499 N N . GLU A 1 68 ? 0.967 2.362 17.960 1.00 96.00 68 GLU A N 1
ATOM 500 C CA . GLU A 1 68 ? 0.150 2.424 19.173 1.00 96.00 68 GLU A CA 1
ATOM 501 C C . GLU A 1 68 ? -1.329 2.661 18.837 1.00 96.00 68 GLU A C 1
ATOM 503 O O . GLU A 1 68 ?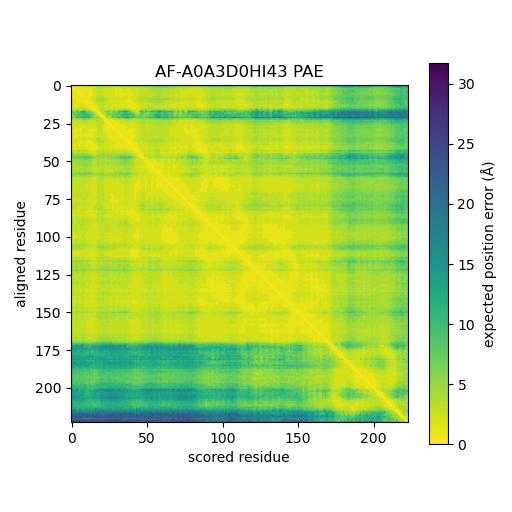 -2.196 2.005 19.410 1.00 96.00 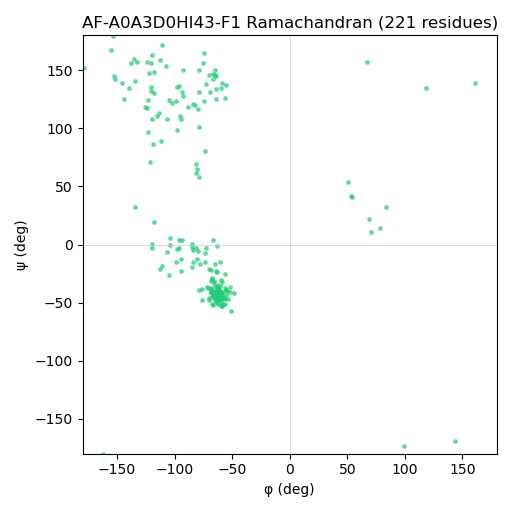68 GLU A O 1
ATOM 508 N N . SER A 1 69 ? -1.633 3.523 17.861 1.00 94.94 69 SER A N 1
ATOM 509 C CA . SER A 1 69 ? -3.009 3.725 17.388 1.00 94.94 69 SER A CA 1
ATOM 510 C C . SER A 1 69 ? -3.639 2.429 16.868 1.00 94.94 69 SER A C 1
ATOM 512 O O . SER A 1 69 ? -4.796 2.139 17.173 1.00 94.94 69 SER A O 1
ATOM 514 N N . ALA A 1 70 ? -2.881 1.617 16.124 1.00 95.12 70 ALA A N 1
ATOM 515 C CA . ALA A 1 70 ? -3.366 0.328 15.639 1.00 95.12 70 ALA A CA 1
ATOM 516 C C . ALA A 1 70 ? -3.601 -0.663 16.793 1.00 95.12 70 ALA A C 1
ATOM 518 O O . ALA A 1 70 ? -4.629 -1.337 16.812 1.00 95.12 70 ALA A O 1
ATOM 519 N N . GLN A 1 71 ? -2.692 -0.719 17.772 1.00 94.62 71 GLN A N 1
ATOM 520 C CA . GLN A 1 71 ? -2.827 -1.574 18.957 1.00 94.62 71 GLN A CA 1
ATOM 521 C C . GLN A 1 71 ? -4.015 -1.177 19.838 1.00 94.62 71 GLN A C 1
ATOM 523 O O . GLN A 1 71 ? -4.713 -2.045 20.355 1.00 94.62 71 GLN A O 1
ATOM 528 N N . GLN A 1 72 ? -4.253 0.124 20.027 1.00 93.06 72 GLN A N 1
ATOM 529 C CA . GLN A 1 72 ? -5.407 0.607 20.784 1.00 93.06 72 GLN A CA 1
ATOM 530 C C . GLN A 1 72 ? -6.718 0.184 20.121 1.00 93.06 72 GLN A C 1
ATOM 532 O O . GLN A 1 72 ? -7.609 -0.305 20.811 1.00 93.06 72 GLN A O 1
ATOM 537 N N . GLU A 1 73 ? -6.811 0.294 18.794 1.00 92.56 73 GLU A N 1
ATOM 538 C CA . GLU A 1 73 ? -8.002 -0.152 18.073 1.00 92.56 73 GLU A CA 1
ATOM 539 C C . GLU A 1 73 ? -8.191 -1.672 18.171 1.00 92.56 73 GLU A C 1
ATOM 541 O O . GLU A 1 73 ? -9.300 -2.128 18.434 1.00 92.56 73 GLU A O 1
ATOM 546 N N . LEU A 1 74 ? -7.118 -2.459 18.008 1.00 93.25 74 LEU A N 1
ATOM 547 C CA . LEU A 1 74 ? -7.171 -3.924 18.108 1.00 93.25 74 LEU A CA 1
ATOM 548 C C . LEU A 1 74 ? -7.751 -4.402 19.442 1.00 93.25 74 LEU A C 1
ATOM 550 O O . LEU A 1 74 ? -8.564 -5.323 19.445 1.00 93.25 74 LEU A O 1
ATOM 554 N N . LYS A 1 75 ? -7.426 -3.737 20.558 1.00 94.00 75 LYS A N 1
ATOM 555 C CA . LYS A 1 75 ? -7.984 -4.083 21.877 1.00 94.00 75 LYS A CA 1
ATOM 556 C C . LYS A 1 75 ? -9.511 -4.050 21.890 1.00 94.00 75 LYS A C 1
ATOM 558 O O . LYS A 1 75 ? -10.135 -4.917 22.489 1.00 94.00 75 LYS A O 1
ATOM 563 N N . TYR A 1 76 ? -10.141 -3.106 21.188 1.00 93.81 76 TYR A N 1
ATOM 564 C CA . TYR A 1 76 ? -11.605 -3.054 21.121 1.00 93.81 76 TYR A CA 1
ATOM 565 C C . TYR A 1 76 ? -12.213 -4.238 20.367 1.00 93.81 76 TYR A C 1
ATOM 567 O O . TYR A 1 76 ? -13.350 -4.609 20.647 1.00 93.81 76 TYR A O 1
ATOM 575 N N . PHE A 1 77 ? -11.477 -4.804 19.412 1.00 94.75 77 PHE A N 1
ATOM 576 C CA . PHE A 1 77 ? -11.887 -5.974 18.642 1.00 94.75 77 PHE A CA 1
ATOM 577 C C . PHE A 1 77 ? -11.685 -7.257 19.458 1.00 94.75 77 PHE A C 1
ATOM 579 O O . PHE A 1 77 ? -12.558 -8.124 19.457 1.00 94.75 77 PHE A O 1
ATOM 586 N N . GLU A 1 78 ? -10.588 -7.340 20.215 1.00 94.25 78 GLU A N 1
ATOM 587 C CA . GLU A 1 78 ? -10.322 -8.420 21.174 1.00 94.25 78 GLU A CA 1
ATOM 588 C C . GLU A 1 78 ? -11.394 -8.486 22.269 1.00 94.25 78 GLU A C 1
ATOM 590 O O . GLU A 1 78 ? -11.889 -9.564 22.572 1.00 94.25 78 GLU A O 1
ATOM 595 N N . GLU A 1 79 ? -11.832 -7.342 22.804 1.00 95.50 79 GLU A N 1
ATOM 596 C CA . GLU A 1 79 ? -12.895 -7.271 23.820 1.00 95.50 79 GLU A CA 1
ATOM 597 C C . GLU A 1 79 ? -14.259 -7.826 23.361 1.00 95.50 79 GLU A C 1
ATOM 599 O O . GLU A 1 79 ? -15.144 -8.039 24.190 1.00 95.50 79 GLU A O 1
ATOM 604 N N . VAL A 1 80 ? -14.455 -8.027 22.055 1.00 95.81 80 VAL A N 1
ATOM 605 C CA . VAL A 1 80 ? -15.665 -8.641 21.481 1.00 95.81 80 VAL A CA 1
ATOM 606 C C . VAL A 1 80 ? -15.368 -9.946 20.735 1.00 95.81 80 VAL A C 1
ATOM 608 O O . VAL A 1 80 ? -16.182 -10.392 19.921 1.00 95.81 80 VAL A O 1
ATOM 611 N N . ASP A 1 81 ? -14.216 -10.562 21.009 1.00 96.50 81 ASP A N 1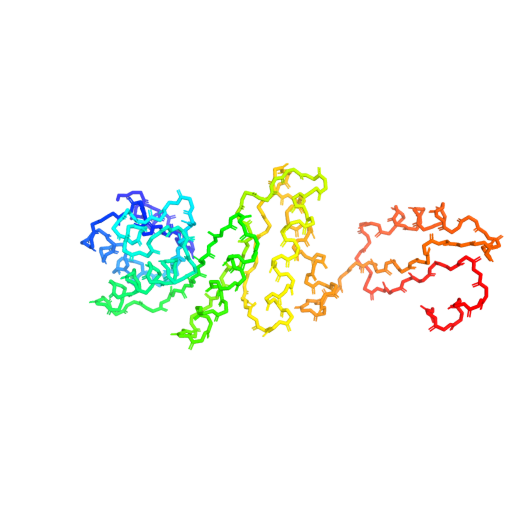
ATOM 612 C CA . ASP A 1 81 ? -13.772 -11.834 20.430 1.00 96.50 81 ASP A CA 1
ATOM 613 C C . ASP A 1 81 ? -13.788 -11.838 18.888 1.00 96.50 81 ASP A C 1
ATOM 615 O O . ASP A 1 81 ? -14.209 -12.807 18.251 1.00 96.50 81 ASP A O 1
ATOM 619 N N . PHE A 1 82 ? -13.364 -10.735 18.258 1.00 96.56 82 PHE A N 1
ATOM 620 C CA . PHE A 1 82 ? -13.331 -10.612 16.801 1.00 96.56 82 PHE A CA 1
ATOM 621 C C . PHE A 1 82 ? -11.900 -10.505 16.262 1.00 96.56 82 PHE A C 1
ATOM 623 O O . PHE A 1 82 ? -11.206 -9.513 16.464 1.00 96.56 82 PHE A O 1
ATOM 630 N N . ASN A 1 83 ? -11.475 -11.528 15.519 1.00 95.75 83 ASN A N 1
ATOM 631 C CA . ASN A 1 83 ? -10.103 -11.686 15.023 1.00 95.75 83 ASN A CA 1
ATOM 632 C C . ASN A 1 83 ? -9.987 -11.728 13.489 1.00 95.75 83 ASN A C 1
ATOM 634 O O . ASN A 1 83 ? -8.882 -11.851 12.964 1.00 95.75 83 ASN A O 1
ATOM 638 N N . LEU A 1 84 ? -11.094 -11.615 12.746 1.00 97.50 84 LEU A N 1
ATOM 639 C CA . LEU A 1 84 ? -11.069 -11.604 11.281 1.00 97.50 84 LEU A CA 1
ATOM 640 C C . LEU A 1 84 ? -10.681 -10.207 10.770 1.00 97.50 84 LEU A C 1
ATOM 642 O O . LEU A 1 84 ? -11.469 -9.482 10.153 1.00 97.50 84 LEU A O 1
ATOM 646 N N . VAL A 1 85 ? -9.448 -9.810 11.077 1.00 97.38 85 VAL A N 1
ATOM 647 C CA . VAL A 1 85 ? -8.932 -8.466 10.838 1.00 97.38 85 VAL A CA 1
ATOM 648 C C . VAL A 1 85 ? -7.668 -8.466 9.991 1.00 97.38 85 VAL A C 1
ATOM 650 O O . VAL A 1 85 ? -6.935 -9.445 9.900 1.00 97.38 85 VAL A O 1
ATOM 653 N N . LYS A 1 86 ? -7.418 -7.324 9.355 1.00 98.19 86 LYS A N 1
ATOM 654 C CA . LYS A 1 86 ? -6.131 -6.971 8.745 1.00 98.19 86 LYS A CA 1
ATOM 655 C C . LYS A 1 86 ? -5.804 -5.518 9.053 1.00 98.19 86 LYS A C 1
ATOM 657 O O . LYS A 1 86 ? -6.719 -4.724 9.280 1.00 98.19 86 LYS A O 1
ATOM 662 N N . ILE A 1 87 ? -4.535 -5.136 9.032 1.00 98.00 87 ILE A N 1
ATOM 663 C CA . ILE A 1 87 ? -4.097 -3.826 9.535 1.00 98.00 87 ILE A CA 1
ATOM 664 C C . ILE A 1 87 ? -3.375 -3.044 8.441 1.00 98.00 87 ILE A C 1
ATOM 666 O O . ILE A 1 87 ? -2.723 -3.606 7.568 1.00 98.00 87 ILE A O 1
ATOM 670 N N . SER A 1 88 ? -3.495 -1.721 8.456 1.00 98.06 88 SER A N 1
ATOM 671 C CA . SER A 1 88 ? -2.622 -0.836 7.685 1.00 98.06 88 SER A CA 1
ATOM 672 C C . SER A 1 88 ? -2.245 0.394 8.499 1.00 98.06 88 SER A C 1
ATOM 674 O O . SER A 1 88 ? -3.138 1.030 9.058 1.00 98.06 88 SER A O 1
ATOM 676 N N . VAL A 1 89 ? -0.965 0.764 8.481 1.00 97.06 89 VAL A N 1
ATOM 677 C CA . VAL A 1 89 ? -0.400 1.981 9.087 1.00 97.06 89 VAL A CA 1
ATOM 678 C C . VAL A 1 89 ? 0.233 2.839 7.984 1.00 97.06 89 VAL A C 1
ATOM 680 O O . VAL A 1 89 ? 1.399 2.698 7.637 1.00 97.06 89 VAL A O 1
ATOM 683 N N . LYS A 1 90 ? -0.559 3.693 7.324 1.00 96.50 90 LYS A N 1
ATOM 684 C CA . LYS A 1 90 ? -0.116 4.420 6.118 1.00 96.50 90 LYS A CA 1
ATOM 685 C C . LYS A 1 90 ? 0.353 5.836 6.429 1.00 96.50 90 LYS A C 1
ATOM 687 O O . LYS A 1 90 ? -0.335 6.591 7.111 1.00 96.50 90 LYS A O 1
ATOM 692 N N . ALA A 1 91 ? 1.476 6.229 5.838 1.00 96.69 91 ALA A N 1
ATOM 693 C CA . ALA A 1 91 ? 1.974 7.600 5.835 1.00 96.69 91 ALA A CA 1
ATOM 694 C C . ALA A 1 91 ? 2.390 8.008 4.416 1.00 96.69 91 ALA A C 1
ATOM 696 O O . ALA A 1 91 ? 2.648 7.156 3.562 1.00 96.69 91 ALA A O 1
ATOM 697 N N . SER A 1 92 ? 2.403 9.315 4.154 1.00 96.00 92 SER A N 1
ATOM 698 C CA . SER A 1 92 ? 2.893 9.875 2.892 1.00 96.00 92 SER A CA 1
ATOM 699 C C . SER A 1 92 ? 4.413 10.066 2.909 1.00 96.00 92 SER A C 1
ATOM 701 O O . SER A 1 92 ? 5.025 10.148 1.848 1.00 96.00 92 SER A O 1
ATOM 703 N N . ASN A 1 93 ? 5.044 10.098 4.085 1.00 97.38 93 ASN A N 1
ATOM 704 C CA . ASN A 1 93 ? 6.494 10.012 4.234 1.00 97.38 93 ASN A CA 1
ATOM 705 C C . ASN A 1 93 ? 6.927 8.535 4.177 1.00 97.38 93 ASN A C 1
ATOM 707 O O . ASN A 1 93 ? 6.467 7.725 4.980 1.00 97.38 93 ASN A O 1
ATOM 711 N N . VAL A 1 94 ? 7.779 8.187 3.206 1.00 98.12 94 VAL A N 1
ATOM 712 C CA . VAL A 1 94 ? 8.164 6.791 2.933 1.00 98.12 94 VAL A CA 1
ATOM 713 C C . VAL A 1 94 ? 9.003 6.179 4.065 1.00 98.12 94 VAL A C 1
ATOM 715 O O . VAL A 1 94 ? 8.596 5.122 4.543 1.00 98.12 94 VAL A O 1
ATOM 718 N N . PRO A 1 95 ? 10.103 6.803 4.545 1.00 98.44 95 PRO A N 1
ATOM 719 C CA . PRO A 1 95 ? 10.866 6.270 5.678 1.00 98.44 95 PRO A CA 1
ATOM 720 C C . PRO A 1 95 ? 10.010 5.992 6.918 1.00 98.44 95 PRO A C 1
ATOM 722 O O . PRO A 1 95 ? 10.065 4.892 7.458 1.00 98.44 95 PRO A O 1
ATOM 725 N N . LEU A 1 96 ? 9.155 6.947 7.298 1.00 98.12 96 LEU A N 1
ATOM 726 C CA . LEU A 1 96 ? 8.226 6.800 8.420 1.00 98.12 96 LEU A CA 1
ATOM 727 C C . LEU A 1 96 ? 7.272 5.614 8.223 1.00 98.12 96 LEU A C 1
ATOM 729 O O . LEU A 1 96 ? 7.051 4.834 9.144 1.00 98.12 96 LEU A O 1
ATOM 733 N N . MET A 1 97 ? 6.689 5.480 7.026 1.00 98.00 97 MET A N 1
ATOM 734 C CA . MET A 1 97 ? 5.786 4.371 6.719 1.00 98.00 97 MET A CA 1
ATOM 735 C C . MET A 1 97 ? 6.505 3.024 6.859 1.00 98.00 97 MET A C 1
ATOM 737 O O . MET A 1 97 ? 5.960 2.104 7.458 1.00 98.00 97 MET A O 1
ATOM 741 N N . VAL A 1 98 ? 7.717 2.907 6.310 1.00 98.69 98 VAL A N 1
ATOM 742 C CA . VAL A 1 98 ? 8.516 1.675 6.373 1.00 98.69 98 VAL A CA 1
ATOM 743 C C . VAL A 1 98 ? 8.836 1.316 7.825 1.00 98.69 98 VAL A C 1
ATOM 745 O O . VAL A 1 98 ? 8.610 0.178 8.225 1.00 98.69 98 VAL A O 1
ATOM 748 N N . GLU A 1 99 ? 9.285 2.281 8.630 1.00 98.69 99 GLU A N 1
ATOM 749 C CA . GLU A 1 99 ? 9.550 2.076 10.059 1.00 98.69 99 GLU A CA 1
ATOM 750 C C . GLU A 1 99 ? 8.295 1.604 10.810 1.00 98.69 99 GLU A C 1
ATOM 752 O O . GLU A 1 99 ? 8.352 0.614 11.537 1.00 98.69 99 GLU A O 1
ATOM 757 N N . ALA A 1 100 ? 7.142 2.236 10.567 1.00 98.44 100 ALA A N 1
ATOM 758 C CA . ALA A 1 100 ? 5.882 1.856 11.202 1.00 98.44 100 ALA A CA 1
ATOM 759 C C . ALA A 1 100 ? 5.453 0.419 10.864 1.00 98.44 100 ALA A C 1
ATOM 761 O O . ALA A 1 100 ? 5.002 -0.303 11.751 1.00 98.44 100 ALA A O 1
ATOM 762 N N . TYR A 1 101 ? 5.597 -0.024 9.610 1.00 98.69 101 TYR A N 1
ATOM 763 C CA . TYR A 1 101 ? 5.258 -1.405 9.243 1.00 98.69 101 TYR A CA 1
ATOM 764 C C . TYR A 1 101 ? 6.248 -2.432 9.788 1.00 98.69 101 TYR A C 1
ATOM 766 O O . TYR A 1 101 ? 5.798 -3.501 10.185 1.00 98.69 101 TYR A O 1
ATOM 774 N N . ARG A 1 102 ? 7.551 -2.124 9.848 1.00 98.69 102 ARG A N 1
ATOM 775 C CA . ARG A 1 102 ? 8.541 -3.009 10.488 1.00 98.69 102 ARG A CA 1
ATOM 776 C C . ARG A 1 102 ? 8.201 -3.220 11.957 1.00 98.69 102 ARG A C 1
ATOM 778 O O . ARG A 1 102 ? 7.990 -4.352 12.377 1.00 98.69 102 ARG A O 1
ATOM 785 N N . MET A 1 103 ? 8.019 -2.123 12.692 1.00 98.50 103 MET A N 1
ATOM 786 C CA . MET A 1 103 ? 7.589 -2.165 14.089 1.00 98.50 103 MET A CA 1
ATOM 787 C C . MET A 1 103 ? 6.282 -2.941 14.266 1.00 98.50 103 MET A C 1
ATOM 789 O O . MET A 1 103 ? 6.162 -3.737 15.189 1.00 98.50 103 MET A O 1
ATOM 793 N N . LEU A 1 104 ? 5.298 -2.719 13.386 1.00 98.06 104 LEU A N 1
ATOM 794 C CA . LEU A 1 104 ? 4.026 -3.432 13.447 1.00 98.06 104 LEU A CA 1
ATOM 795 C C . LEU A 1 104 ? 4.210 -4.938 13.205 1.00 98.06 104 LEU A C 1
ATOM 797 O O . LEU A 1 104 ? 3.637 -5.731 13.941 1.00 98.06 104 LEU A O 1
ATOM 801 N N . SER A 1 105 ? 5.020 -5.339 12.223 1.00 98.25 105 SER A N 1
ATOM 802 C CA . SER A 1 105 ? 5.248 -6.754 11.894 1.00 98.25 105 SER A CA 1
ATOM 803 C C . SER A 1 105 ? 5.929 -7.551 13.011 1.00 98.25 105 SER A C 1
ATOM 805 O O . SER A 1 105 ? 5.769 -8.761 13.074 1.00 98.25 105 SER A O 1
ATOM 807 N N . GLU A 1 106 ? 6.644 -6.886 13.922 1.00 97.94 106 GLU A N 1
ATOM 808 C CA . GLU A 1 106 ? 7.280 -7.537 15.075 1.00 97.94 106 GLU A CA 1
ATOM 809 C C . GLU A 1 106 ? 6.295 -7.857 16.211 1.00 97.94 106 GLU A C 1
ATOM 811 O O . GLU A 1 106 ? 6.616 -8.638 17.106 1.00 97.94 106 GLU A O 1
ATOM 816 N N . ILE A 1 107 ? 5.106 -7.246 16.206 1.00 96.38 107 ILE A N 1
ATOM 817 C CA . ILE A 1 107 ? 4.158 -7.306 17.328 1.00 96.38 107 ILE A CA 1
ATOM 818 C C . ILE A 1 107 ? 2.803 -7.924 16.966 1.00 96.38 107 ILE A C 1
ATOM 820 O O . ILE A 1 107 ? 1.934 -8.024 17.833 1.00 96.38 107 ILE A O 1
ATOM 824 N N . THR A 1 108 ? 2.571 -8.279 15.700 1.00 95.50 108 THR A N 1
ATOM 825 C CA . THR A 1 108 ? 1.316 -8.903 15.271 1.00 95.50 108 THR A CA 1
ATOM 826 C C . THR A 1 108 ? 1.491 -9.799 14.053 1.00 95.50 108 THR A C 1
ATOM 828 O O . THR A 1 108 ? 2.185 -9.442 13.107 1.00 95.50 108 THR A O 1
ATOM 831 N N . ASP A 1 109 ? 0.765 -10.917 14.057 1.00 95.88 109 ASP A N 1
ATOM 832 C CA . ASP A 1 109 ? 0.656 -11.845 12.927 1.00 95.88 109 ASP A CA 1
ATOM 833 C C . ASP A 1 109 ? -0.564 -11.551 12.030 1.00 95.88 109 ASP A C 1
ATOM 835 O O . ASP A 1 109 ? -0.866 -12.305 11.102 1.00 95.88 109 ASP A O 1
ATOM 839 N N . PHE A 1 110 ? -1.326 -10.482 12.305 1.00 98.06 110 PHE A N 1
ATOM 840 C CA . PHE A 1 110 ? -2.454 -10.115 11.451 1.00 98.06 110 PHE A CA 1
ATOM 841 C C . PHE A 1 110 ? -1.969 -9.658 10.067 1.00 98.06 110 PHE A C 1
ATOM 843 O O . PHE A 1 110 ? -1.006 -8.893 9.985 1.00 98.06 110 PHE A O 1
ATOM 850 N N . PRO A 1 111 ? -2.685 -10.004 8.978 1.00 98.62 111 PRO A N 1
ATOM 851 C CA . PRO A 1 111 ? -2.294 -9.588 7.639 1.00 98.62 111 PRO A CA 1
ATOM 852 C C . PRO A 1 111 ? -2.146 -8.067 7.504 1.00 98.62 111 PRO A C 1
ATOM 854 O O . PRO A 1 111 ? -2.999 -7.290 7.951 1.00 98.62 111 PRO A O 1
ATOM 857 N N . LEU A 1 112 ? -1.098 -7.630 6.815 1.00 98.75 112 LEU A N 1
ATOM 858 C CA . LEU A 1 112 ? -0.727 -6.234 6.636 1.00 98.75 112 LEU A CA 1
ATOM 859 C C . LEU A 1 112 ? -1.069 -5.752 5.223 1.00 98.75 112 LEU A C 1
ATOM 861 O O . LEU A 1 112 ? -0.638 -6.297 4.206 1.00 98.75 112 LEU A O 1
ATOM 865 N N . HIS A 1 113 ? -1.859 -4.680 5.150 1.00 98.75 113 HIS A N 1
ATOM 866 C CA . HIS A 1 113 ? -2.227 -4.021 3.905 1.00 98.75 113 HIS A CA 1
ATOM 867 C C . HIS A 1 113 ? -1.354 -2.799 3.629 1.00 98.75 113 HIS A C 1
ATOM 869 O O . HIS A 1 113 ? -1.641 -1.692 4.093 1.00 98.75 113 HIS A O 1
ATOM 875 N N . LEU A 1 114 ? -0.339 -2.985 2.793 1.00 98.62 114 LEU A N 1
ATOM 876 C CA . LEU A 1 114 ? 0.642 -1.960 2.478 1.00 98.62 114 LEU A CA 1
ATOM 877 C C . LEU A 1 114 ? 0.111 -0.888 1.526 1.00 98.62 114 LEU A C 1
ATOM 879 O O . LEU A 1 114 ? -0.797 -1.084 0.709 1.00 98.62 114 LEU A O 1
ATOM 883 N N . GLY A 1 115 ? 0.741 0.276 1.607 1.00 97.94 115 GLY A N 1
ATOM 884 C CA . GLY A 1 115 ? 0.624 1.325 0.609 1.00 97.94 115 GLY A CA 1
ATOM 885 C C . GLY A 1 115 ? 1.042 2.673 1.165 1.00 97.94 115 GLY A C 1
ATOM 886 O O . GLY A 1 115 ? 0.661 3.034 2.277 1.00 97.94 115 GLY A O 1
ATOM 887 N N . VAL A 1 116 ? 1.761 3.437 0.351 1.00 97.56 116 VAL A N 1
ATOM 888 C CA . VAL A 1 116 ? 2.032 4.851 0.615 1.00 97.56 116 VAL A CA 1
ATOM 889 C C . VAL A 1 116 ? 0.749 5.633 0.329 1.00 97.56 116 VAL A C 1
ATOM 891 O O . VAL A 1 116 ? 0.186 5.510 -0.763 1.00 97.56 116 VAL A O 1
ATOM 894 N N . THR A 1 117 ? 0.246 6.393 1.305 1.00 95.00 117 THR A N 1
ATOM 895 C CA . THR A 1 117 ? -0.904 7.285 1.069 1.00 95.00 117 THR A CA 1
ATOM 896 C C . THR A 1 117 ? -0.433 8.556 0.373 1.00 95.00 117 THR A C 1
ATOM 898 O O . THR A 1 117 ? 0.705 8.977 0.579 1.00 95.00 117 THR A O 1
ATOM 901 N N . GLU A 1 118 ? -1.298 9.167 -0.440 1.00 93.94 118 GLU A N 1
ATOM 902 C CA . GLU A 1 118 ? -1.009 10.447 -1.107 1.00 93.94 118 GLU A CA 1
ATOM 903 C C . GLU A 1 118 ? 0.352 10.417 -1.832 1.00 93.94 118 GLU A C 1
ATOM 905 O O . GLU A 1 118 ? 1.259 11.224 -1.590 1.00 93.94 118 GLU A O 1
ATOM 910 N N . ALA A 1 119 ? 0.537 9.411 -2.694 1.00 96.50 119 ALA A N 1
ATOM 911 C CA . ALA A 1 119 ? 1.790 9.260 -3.423 1.00 96.50 119 ALA A CA 1
ATOM 912 C C . ALA A 1 119 ? 1.972 10.386 -4.459 1.00 96.50 119 ALA A C 1
ATOM 914 O O . ALA A 1 119 ? 3.094 10.829 -4.692 1.00 96.50 119 ALA A O 1
ATOM 915 N N . GLY A 1 120 ? 0.868 10.897 -5.012 1.00 96.62 120 GLY A N 1
ATOM 916 C CA . GLY A 1 120 ? 0.848 11.975 -6.000 1.00 96.62 120 GLY A CA 1
ATOM 917 C C . GLY A 1 120 ? 0.695 11.470 -7.441 1.00 96.62 120 GLY A C 1
ATOM 918 O O . GLY A 1 120 ? 0.447 10.278 -7.656 1.00 96.62 120 GLY A O 1
ATOM 919 N N . PRO A 1 121 ? 0.799 12.366 -8.439 1.00 97.56 121 PRO A N 1
ATOM 920 C CA . PRO A 1 121 ? 0.633 12.024 -9.850 1.00 97.56 121 PRO A CA 1
ATOM 921 C C . PRO A 1 121 ? 1.844 11.270 -10.416 1.00 97.56 121 PRO A C 1
ATOM 923 O O . PRO A 1 121 ? 2.934 11.264 -9.840 1.00 97.56 121 PRO A O 1
ATOM 926 N N . LEU A 1 122 ? 1.664 10.650 -11.582 1.00 95.56 122 LEU A N 1
ATOM 927 C CA . LEU A 1 122 ? 2.761 10.054 -12.347 1.00 95.56 122 LEU A CA 1
ATOM 928 C C . LEU A 1 122 ? 3.753 11.128 -12.851 1.00 95.56 122 LEU A C 1
ATOM 930 O O . LEU A 1 122 ? 3.335 12.251 -13.129 1.00 95.56 122 LEU A O 1
ATOM 934 N N . PRO A 1 123 ? 5.052 10.798 -13.010 1.00 96.38 123 PRO A N 1
ATOM 935 C CA . PRO A 1 123 ? 5.714 9.555 -12.593 1.00 96.38 123 PRO A CA 1
ATOM 936 C C . PRO A 1 123 ? 6.153 9.562 -11.115 1.00 96.38 123 PRO A C 1
ATOM 938 O O . PRO A 1 123 ? 6.450 8.508 -10.558 1.00 96.38 123 PRO A O 1
ATOM 941 N N . GLY A 1 124 ? 6.183 10.726 -10.455 1.00 97.81 124 GLY A N 1
ATOM 942 C CA . GLY A 1 124 ? 6.734 10.873 -9.101 1.00 97.81 124 GLY A CA 1
ATOM 943 C C . GLY A 1 124 ? 6.031 10.009 -8.050 1.00 97.81 124 GLY A C 1
ATOM 944 O O . GLY A 1 124 ? 6.691 9.371 -7.230 1.00 97.81 124 GLY A O 1
ATOM 945 N N . GLY A 1 125 ? 4.702 9.912 -8.118 1.00 97.81 125 GLY A N 1
ATOM 946 C CA . GLY A 1 125 ? 3.916 9.062 -7.226 1.00 97.81 125 GLY A CA 1
ATOM 947 C C . GLY A 1 125 ? 4.191 7.573 -7.410 1.00 97.81 125 GLY A C 1
ATOM 948 O O . GLY A 1 125 ? 4.195 6.836 -6.426 1.00 97.81 125 GLY A O 1
ATOM 949 N N . LEU A 1 126 ? 4.499 7.132 -8.636 1.00 98.19 126 LEU A N 1
ATOM 950 C CA . LEU A 1 126 ? 4.894 5.748 -8.899 1.00 98.19 126 LEU A CA 1
ATOM 951 C C . LEU A 1 126 ? 6.217 5.433 -8.200 1.00 98.19 126 LEU A C 1
ATOM 953 O O . LEU A 1 126 ? 6.294 4.456 -7.464 1.00 98.19 126 LEU A O 1
ATOM 957 N N . ILE A 1 127 ? 7.223 6.297 -8.359 1.00 98.31 127 ILE A N 1
ATOM 958 C CA . ILE A 1 127 ? 8.540 6.141 -7.721 1.00 98.31 127 ILE A CA 1
ATOM 959 C C . ILE A 1 127 ? 8.389 6.110 -6.197 1.00 98.31 127 ILE A C 1
ATOM 961 O O . ILE A 1 127 ? 8.879 5.195 -5.537 1.00 98.31 127 ILE A O 1
ATOM 965 N N . LYS A 1 128 ? 7.656 7.079 -5.640 1.00 98.31 128 LYS A N 1
ATOM 966 C CA . LYS A 1 128 ? 7.424 7.208 -4.198 1.00 98.31 128 LYS A CA 1
ATOM 967 C C . LYS A 1 128 ? 6.701 5.990 -3.615 1.00 98.31 128 LYS A C 1
ATOM 969 O O . LYS A 1 128 ? 7.118 5.470 -2.583 1.00 98.31 128 LYS A O 1
ATOM 974 N N . ALA A 1 129 ? 5.627 5.531 -4.260 1.00 98.19 129 ALA A N 1
ATOM 975 C CA . ALA A 1 129 ? 4.871 4.368 -3.805 1.00 98.19 129 ALA A CA 1
ATOM 976 C C . ALA A 1 129 ? 5.697 3.079 -3.904 1.00 98.19 129 ALA A C 1
ATOM 978 O O . ALA A 1 129 ? 5.734 2.314 -2.940 1.00 98.19 129 ALA A O 1
ATOM 979 N N . THR A 1 130 ? 6.397 2.871 -5.024 1.00 98.50 130 THR A N 1
ATOM 980 C CA . THR A 1 130 ? 7.271 1.710 -5.223 1.00 98.50 130 THR A CA 1
ATOM 981 C C . THR A 1 130 ? 8.367 1.662 -4.167 1.00 98.50 130 THR A C 1
ATOM 983 O O . THR A 1 130 ? 8.508 0.627 -3.533 1.00 98.50 130 THR A O 1
ATOM 986 N N . ALA A 1 131 ? 9.059 2.775 -3.893 1.00 98.44 131 ALA A N 1
ATOM 987 C CA . ALA A 1 131 ? 10.133 2.822 -2.897 1.00 98.44 131 ALA A CA 1
ATOM 988 C C . ALA A 1 131 ? 9.686 2.345 -1.501 1.00 98.44 131 ALA A C 1
ATOM 990 O O . ALA A 1 131 ? 10.428 1.640 -0.824 1.00 98.44 131 ALA A O 1
ATOM 991 N N . GLY A 1 132 ? 8.469 2.693 -1.070 1.00 98.25 132 GLY A N 1
ATOM 992 C CA . GLY A 1 132 ? 7.934 2.226 0.212 1.00 98.25 132 GLY A CA 1
ATOM 993 C C . GLY A 1 132 ? 7.460 0.774 0.181 1.00 98.25 132 GLY A C 1
ATOM 994 O O . GLY A 1 132 ? 7.800 -0.007 1.065 1.00 98.25 132 GLY A O 1
ATOM 995 N N . ILE A 1 133 ? 6.673 0.405 -0.834 1.00 98.69 133 ILE A N 1
ATOM 996 C CA . ILE A 1 133 ? 6.049 -0.923 -0.912 1.00 98.69 133 ILE A CA 1
ATOM 997 C C . ILE A 1 133 ? 7.099 -2.006 -1.192 1.00 98.69 133 ILE A C 1
ATOM 999 O O . ILE A 1 133 ? 7.090 -3.035 -0.524 1.00 98.69 133 ILE A O 1
ATOM 1003 N N . SER A 1 134 ? 8.014 -1.790 -2.143 1.00 98.62 134 SER A N 1
ATOM 1004 C CA . SER A 1 134 ? 9.009 -2.798 -2.532 1.00 98.62 134 SER A CA 1
ATOM 1005 C C . SER A 1 134 ? 9.985 -3.119 -1.406 1.00 98.62 134 SER A C 1
ATOM 1007 O O . SER A 1 134 ? 10.372 -4.272 -1.263 1.00 98.62 134 SER A O 1
ATOM 1009 N N . THR A 1 135 ? 10.355 -2.112 -0.606 1.00 98.62 135 THR A N 1
ATOM 1010 C CA . THR A 1 135 ? 11.253 -2.276 0.545 1.00 98.62 135 THR A CA 1
ATOM 1011 C C . THR A 1 135 ? 10.678 -3.285 1.535 1.00 98.62 135 THR A C 1
ATOM 1013 O O . THR A 1 135 ? 11.335 -4.265 1.858 1.00 98.62 135 THR A O 1
ATOM 1016 N N . LEU A 1 136 ? 9.418 -3.104 1.942 1.00 98.75 136 LEU A N 1
ATOM 1017 C CA . LEU A 1 136 ? 8.760 -4.013 2.885 1.00 98.75 136 LEU A CA 1
ATOM 1018 C C . LEU A 1 136 ? 8.507 -5.399 2.288 1.00 98.75 136 LEU A C 1
ATOM 1020 O O . LEU A 1 136 ? 8.735 -6.402 2.954 1.00 98.75 136 LEU A O 1
ATOM 1024 N N . LEU A 1 137 ? 8.088 -5.470 1.022 1.00 98.75 137 LEU A N 1
ATOM 1025 C CA . LEU A 1 137 ? 7.847 -6.756 0.364 1.00 98.75 137 LEU A CA 1
ATOM 1026 C C . LEU A 1 137 ? 9.120 -7.609 0.263 1.00 98.75 137 LEU A C 1
ATOM 1028 O O . LEU A 1 137 ? 9.053 -8.818 0.464 1.00 98.75 137 LEU A O 1
ATOM 1032 N N . LEU A 1 138 ? 10.276 -6.998 -0.020 1.00 98.38 138 LEU A N 1
ATOM 1033 C CA . LEU A 1 138 ? 11.570 -7.694 -0.040 1.00 98.38 138 LEU A CA 1
ATOM 1034 C C . LEU A 1 138 ? 12.024 -8.155 1.353 1.00 98.38 138 LEU A C 1
ATOM 1036 O O . LEU A 1 138 ? 12.811 -9.091 1.456 1.00 98.38 138 LEU A O 1
ATOM 1040 N N . GLU A 1 139 ? 11.507 -7.534 2.411 1.00 98.44 139 GLU A N 1
ATOM 1041 C CA . GLU A 1 139 ? 11.706 -7.946 3.805 1.00 98.44 139 GLU A CA 1
ATOM 1042 C C . GLU A 1 139 ? 10.704 -9.023 4.255 1.00 98.44 139 GLU A C 1
ATOM 1044 O O . GLU A 1 139 ? 10.750 -9.465 5.399 1.00 98.44 139 GLU A O 1
ATOM 1049 N N . GLY A 1 140 ? 9.803 -9.463 3.370 1.00 98.31 140 GLY A N 1
ATOM 1050 C CA . GLY A 1 140 ? 8.760 -10.440 3.693 1.00 98.31 140 GLY A CA 1
ATOM 1051 C C . GLY A 1 140 ? 7.566 -9.847 4.445 1.00 98.31 140 GLY A C 1
ATOM 1052 O O . GLY A 1 140 ? 6.753 -10.593 4.982 1.00 98.31 140 GLY A O 1
ATOM 1053 N N . ILE A 1 141 ? 7.437 -8.519 4.481 1.00 98.69 141 ILE A N 1
ATOM 1054 C CA . ILE A 1 141 ? 6.362 -7.810 5.175 1.00 98.69 141 ILE A CA 1
ATOM 1055 C C . ILE A 1 141 ? 5.287 -7.419 4.156 1.00 98.69 141 ILE A C 1
ATOM 1057 O O . ILE A 1 141 ? 5.564 -6.681 3.211 1.00 98.69 141 ILE A O 1
ATOM 1061 N N . GLY A 1 142 ? 4.041 -7.849 4.382 1.00 98.38 142 GLY A N 1
ATOM 1062 C CA . GLY A 1 142 ? 2.862 -7.415 3.625 1.00 98.38 142 GLY A CA 1
ATOM 1063 C C . GLY A 1 142 ? 2.127 -8.524 2.868 1.00 98.38 142 GLY A C 1
ATOM 1064 O O . GLY A 1 142 ? 2.715 -9.288 2.114 1.00 98.38 142 GLY A O 1
ATOM 1065 N N . ASP A 1 143 ? 0.800 -8.523 2.985 1.00 98.62 143 ASP A N 1
ATOM 1066 C CA . ASP A 1 143 ? -0.087 -9.573 2.453 1.00 98.62 143 ASP A CA 1
ATOM 1067 C C . ASP A 1 143 ? -0.977 -9.067 1.312 1.00 98.62 143 ASP A C 1
ATOM 1069 O O . ASP A 1 143 ? -1.536 -9.816 0.509 1.00 98.62 143 ASP A O 1
ATOM 1073 N N . THR A 1 144 ? -1.159 -7.751 1.241 1.00 98.62 144 THR A N 1
ATOM 1074 C CA . THR A 1 144 ? -1.891 -7.083 0.165 1.00 98.62 144 THR A CA 1
ATOM 1075 C C . THR A 1 144 ? -1.375 -5.662 0.001 1.00 98.62 144 THR A C 1
ATOM 1077 O O . THR A 1 144 ? -1.043 -4.997 0.976 1.00 98.62 144 THR A O 1
ATOM 1080 N N . ILE A 1 145 ? -1.342 -5.163 -1.232 1.00 98.62 145 ILE A N 1
ATOM 1081 C CA . ILE A 1 145 ? -0.827 -3.827 -1.541 1.00 98.62 145 ILE A CA 1
ATOM 1082 C C . ILE A 1 145 ? -1.892 -2.957 -2.202 1.00 98.62 145 ILE A C 1
ATOM 1084 O O . ILE A 1 145 ? -2.829 -3.452 -2.833 1.00 98.62 145 ILE A O 1
ATOM 1088 N N . ARG A 1 146 ? -1.730 -1.641 -2.083 1.00 98.38 146 ARG A N 1
ATOM 1089 C CA . ARG A 1 146 ? -2.433 -0.657 -2.908 1.00 98.38 146 ARG A CA 1
ATOM 1090 C C . ARG A 1 146 ? -1.520 0.526 -3.217 1.00 98.38 146 ARG A C 1
ATOM 1092 O O . ARG A 1 146 ? -1.049 1.193 -2.295 1.00 98.38 146 ARG A O 1
ATOM 1099 N N . TYR A 1 147 ? -1.369 0.829 -4.503 1.00 98.38 147 TYR A N 1
ATOM 1100 C CA . TYR A 1 147 ? -0.867 2.121 -4.967 1.00 98.38 147 TYR A CA 1
ATOM 1101 C C . TYR A 1 147 ? -1.950 3.187 -4.768 1.00 98.38 147 TYR A C 1
ATOM 1103 O O . TYR A 1 147 ? -3.120 2.900 -4.991 1.00 98.38 147 TYR A O 1
ATOM 1111 N N . SER A 1 148 ? -1.572 4.379 -4.297 1.00 97.00 148 SER A N 1
ATOM 1112 C CA . SER A 1 148 ? -2.495 5.509 -4.082 1.00 97.00 148 SER A CA 1
ATOM 1113 C C . SER A 1 148 ? -2.034 6.703 -4.922 1.00 97.00 148 SER A C 1
ATOM 1115 O O . SER A 1 148 ? -1.448 7.656 -4.398 1.00 97.00 148 SER A O 1
ATOM 1117 N N . LEU A 1 149 ? -2.209 6.586 -6.237 1.00 97.88 149 LEU A N 1
ATOM 1118 C CA . LEU A 1 149 ? -1.742 7.537 -7.242 1.00 97.88 149 LEU A CA 1
ATOM 1119 C C . LEU A 1 149 ? -2.838 8.556 -7.553 1.00 97.88 149 LEU A C 1
ATOM 1121 O O . LEU A 1 149 ? -4.027 8.252 -7.537 1.00 97.88 149 LEU A O 1
ATOM 1125 N N . THR A 1 150 ? -2.441 9.768 -7.924 1.00 97.25 150 THR A N 1
ATOM 1126 C CA . THR A 1 150 ? -3.358 10.721 -8.565 1.00 97.25 150 THR A CA 1
ATOM 1127 C C . THR A 1 150 ? -3.450 10.380 -10.058 1.00 97.25 150 THR A C 1
ATOM 1129 O O . THR A 1 150 ? -2.890 11.086 -10.895 1.00 97.25 150 THR A O 1
ATOM 1132 N N . ALA A 1 151 ? -4.070 9.241 -10.378 1.00 95.88 151 ALA A N 1
ATOM 1133 C CA . ALA A 1 151 ? -4.192 8.682 -11.727 1.00 95.88 151 ALA A CA 1
ATOM 1134 C C . ALA A 1 151 ? -5.451 7.799 -11.852 1.00 95.88 151 ALA A C 1
ATOM 1136 O O . ALA A 1 151 ? -6.195 7.626 -10.885 1.00 95.88 151 ALA A O 1
ATOM 1137 N N . ASP A 1 152 ? -5.685 7.235 -13.039 1.00 96.75 152 ASP A N 1
ATOM 1138 C CA . ASP A 1 152 ? -6.733 6.232 -13.239 1.00 96.75 152 ASP A CA 1
ATOM 1139 C C . ASP A 1 152 ? -6.476 4.998 -12.336 1.00 96.75 152 ASP A C 1
ATOM 1141 O O . ASP A 1 152 ? -5.339 4.516 -12.276 1.00 96.75 152 ASP A O 1
ATOM 1145 N N . PRO A 1 153 ? -7.490 4.450 -11.637 1.00 96.25 153 PRO A N 1
ATOM 1146 C CA . PRO A 1 153 ? -7.335 3.251 -10.808 1.00 96.25 153 PRO A CA 1
ATOM 1147 C C . PRO A 1 153 ? -6.778 2.024 -11.550 1.00 96.25 153 PRO A C 1
ATOM 1149 O O . PRO A 1 153 ? -6.165 1.152 -10.931 1.00 96.25 153 PRO A O 1
ATOM 1152 N N . ILE A 1 154 ? -6.964 1.939 -12.871 1.00 95.50 154 ILE A N 1
ATOM 1153 C CA . ILE A 1 154 ? -6.360 0.900 -13.712 1.00 95.50 154 ILE A CA 1
ATOM 1154 C C . ILE A 1 154 ? -4.831 1.014 -13.681 1.00 95.50 154 ILE A C 1
ATOM 1156 O O . ILE A 1 154 ? -4.156 -0.014 -13.613 1.00 95.50 154 ILE A O 1
ATOM 1160 N N . GLU A 1 155 ? -4.275 2.229 -13.653 1.00 94.69 155 GLU A N 1
ATOM 1161 C CA . GLU A 1 155 ? -2.830 2.442 -13.517 1.00 94.69 155 GLU A CA 1
ATOM 1162 C C . GLU A 1 155 ? -2.328 2.030 -12.126 1.00 94.69 155 GLU A C 1
ATOM 1164 O O . GLU A 1 155 ? -1.280 1.394 -12.023 1.00 94.69 155 GLU A O 1
ATOM 1169 N N . GLU A 1 156 ? -3.093 2.292 -11.054 1.00 97.56 156 GLU A N 1
ATOM 1170 C CA . GLU A 1 156 ? -2.765 1.786 -9.707 1.00 97.56 156 GLU A CA 1
ATOM 1171 C C . GLU A 1 156 ? -2.686 0.250 -9.694 1.00 97.56 156 GLU A C 1
ATOM 1173 O O . GLU A 1 156 ? -1.743 -0.337 -9.150 1.00 97.56 156 GLU A O 1
ATOM 1178 N N . ALA A 1 157 ? -3.671 -0.411 -10.310 1.00 95.81 157 ALA A N 1
ATOM 1179 C CA . ALA A 1 157 ? -3.740 -1.865 -10.387 1.00 95.81 157 ALA A CA 1
ATOM 1180 C C . ALA A 1 157 ? -2.622 -2.454 -11.263 1.00 95.81 157 ALA A C 1
ATOM 1182 O O . ALA A 1 157 ? -2.026 -3.474 -10.898 1.00 95.81 157 ALA A O 1
ATOM 1183 N N . ARG A 1 158 ? -2.314 -1.809 -12.395 1.00 92.75 158 ARG A N 1
ATOM 1184 C CA . ARG A 1 158 ? -1.224 -2.205 -13.294 1.00 92.75 158 ARG A CA 1
ATOM 1185 C C . ARG A 1 158 ? 0.127 -2.089 -12.590 1.00 92.75 158 ARG A C 1
ATOM 1187 O O . ARG A 1 158 ? 0.868 -3.069 -12.593 1.00 92.75 158 ARG A O 1
ATOM 1194 N N . ALA A 1 159 ? 0.398 -0.969 -11.918 1.00 95.75 159 ALA A N 1
ATOM 1195 C CA . ALA A 1 159 ? 1.631 -0.755 -11.161 1.00 95.75 159 ALA A CA 1
ATOM 1196 C C . ALA A 1 159 ? 1.810 -1.791 -10.042 1.00 95.75 159 ALA A C 1
ATOM 1198 O O . ALA A 1 159 ? 2.866 -2.410 -9.929 1.00 95.75 159 ALA A O 1
ATOM 1199 N N . GLY A 1 160 ? 0.758 -2.048 -9.254 1.00 96.88 160 GLY A N 1
ATOM 1200 C CA . GLY A 1 160 ? 0.798 -3.064 -8.200 1.00 96.88 160 GLY A CA 1
ATOM 1201 C C . GLY A 1 160 ? 1.058 -4.470 -8.740 1.00 96.88 160 GLY A C 1
ATOM 1202 O O . GLY A 1 160 ? 1.846 -5.220 -8.167 1.00 96.88 160 GLY A O 1
ATOM 1203 N N . ARG A 1 161 ? 0.433 -4.831 -9.867 1.00 94.19 161 ARG A N 1
ATOM 1204 C CA . ARG A 1 161 ? 0.696 -6.113 -10.527 1.00 94.19 161 ARG A CA 1
ATOM 1205 C C . ARG A 1 161 ? 2.144 -6.209 -11.007 1.00 94.19 161 ARG A C 1
ATOM 1207 O O . ARG A 1 161 ? 2.789 -7.206 -10.703 1.00 94.19 161 ARG A O 1
ATOM 1214 N N . GLN A 1 162 ? 2.621 -5.196 -11.729 1.00 92.44 162 GLN A N 1
ATOM 1215 C CA . GLN A 1 162 ? 3.978 -5.159 -12.271 1.00 92.44 162 GLN A CA 1
ATOM 1216 C C . GLN A 1 162 ? 5.020 -5.253 -11.158 1.00 92.44 162 GLN A C 1
ATOM 1218 O O . GLN A 1 162 ? 5.935 -6.056 -11.275 1.00 92.44 162 GLN A O 1
ATOM 1223 N N . LEU A 1 163 ? 4.838 -4.530 -10.046 1.00 96.31 163 LEU A N 1
ATOM 1224 C CA . LEU A 1 163 ? 5.735 -4.631 -8.896 1.00 96.31 163 LEU A CA 1
ATOM 1225 C C . LEU A 1 163 ? 5.838 -6.074 -8.384 1.00 96.31 163 LEU A C 1
ATOM 1227 O O . LEU A 1 163 ? 6.939 -6.588 -8.218 1.00 96.31 163 LEU A O 1
ATOM 1231 N N . LEU A 1 164 ? 4.703 -6.737 -8.142 1.00 96.69 164 LEU A N 1
ATOM 1232 C CA . LEU A 1 164 ? 4.704 -8.110 -7.626 1.00 96.69 164 LEU A CA 1
ATOM 1233 C C . LEU A 1 164 ? 5.348 -9.100 -8.608 1.00 96.69 164 LEU A C 1
ATOM 1235 O O . LEU A 1 164 ? 6.034 -10.018 -8.170 1.00 96.69 164 LEU A O 1
ATOM 1239 N N . GLU A 1 165 ? 5.147 -8.915 -9.916 1.00 92.19 165 GLU A N 1
ATOM 1240 C CA . GLU A 1 165 ? 5.803 -9.720 -10.956 1.00 92.19 165 GLU A CA 1
ATOM 1241 C C . GLU A 1 165 ? 7.321 -9.465 -10.990 1.00 92.19 165 GLU A C 1
ATOM 1243 O O . GLU A 1 165 ? 8.093 -10.417 -11.065 1.00 92.19 165 GLU A O 1
ATOM 1248 N N . SER A 1 166 ? 7.765 -8.208 -10.878 1.00 91.50 166 SER A N 1
ATOM 1249 C CA . SER A 1 166 ? 9.188 -7.837 -10.836 1.00 91.50 166 SER A CA 1
ATOM 1250 C C . SER A 1 166 ? 9.912 -8.358 -9.594 1.00 91.50 166 SER A C 1
ATOM 1252 O O . SER A 1 166 ? 11.096 -8.666 -9.673 1.00 91.50 166 SER A O 1
ATOM 1254 N N . LEU A 1 167 ? 9.218 -8.474 -8.458 1.00 95.06 167 LEU A N 1
ATOM 1255 C CA . LEU A 1 167 ? 9.769 -9.041 -7.222 1.00 95.06 167 LEU A CA 1
ATOM 1256 C C . LEU A 1 167 ? 9.674 -10.576 -7.161 1.00 95.06 167 LEU A C 1
ATOM 1258 O O . LEU A 1 167 ? 10.094 -11.169 -6.173 1.00 95.06 167 LEU A O 1
ATOM 1262 N N . GLY A 1 168 ? 9.082 -11.230 -8.167 1.00 93.25 168 GLY A N 1
ATOM 1263 C CA . GLY A 1 168 ? 8.856 -12.681 -8.157 1.00 93.25 168 GLY A CA 1
ATOM 1264 C C . GLY A 1 168 ? 7.782 -13.155 -7.166 1.00 93.25 168 GLY A C 1
ATOM 1265 O O . GLY A 1 168 ? 7.619 -14.353 -6.965 1.00 93.25 168 GLY A O 1
ATOM 1266 N N . LEU A 1 169 ? 7.011 -12.236 -6.573 1.00 95.94 169 LEU A N 1
ATOM 1267 C CA . LEU A 1 169 ? 5.929 -12.525 -5.617 1.00 95.94 169 LEU A CA 1
ATOM 1268 C C . LEU A 1 169 ? 4.601 -12.870 -6.302 1.00 95.94 169 LEU A C 1
ATOM 1270 O O . LEU A 1 169 ? 3.605 -13.194 -5.653 1.00 95.94 169 LEU A O 1
ATOM 1274 N N . ARG A 1 170 ? 4.555 -12.767 -7.631 1.00 92.56 170 ARG A N 1
ATOM 1275 C CA . ARG A 1 170 ? 3.408 -13.160 -8.438 1.00 92.56 170 ARG A CA 1
ATOM 1276 C C . ARG A 1 170 ? 3.863 -13.713 -9.775 1.00 92.56 170 ARG A C 1
ATOM 1278 O O . ARG A 1 170 ? 4.716 -13.128 -10.431 1.00 92.56 170 ARG A O 1
ATOM 1285 N N . GLU A 1 171 ? 3.202 -14.779 -10.217 1.00 89.12 171 GLU A N 1
ATOM 1286 C CA . GLU A 1 171 ? 3.399 -15.306 -11.563 1.00 89.12 171 GLU A CA 1
ATOM 1287 C C . GLU A 1 171 ? 3.132 -14.238 -12.623 1.00 89.12 171 GLU A C 1
ATOM 1289 O O . GLU A 1 171 ? 2.050 -13.626 -12.700 1.00 89.12 171 GLU A O 1
ATOM 1294 N N . ARG A 1 172 ? 4.138 -14.075 -13.475 1.00 84.75 172 ARG A N 1
ATOM 1295 C CA . ARG A 1 172 ? 4.073 -13.230 -14.648 1.00 84.75 172 ARG A CA 1
ATOM 1296 C C . ARG A 1 172 ? 3.123 -13.838 -15.670 1.00 84.75 172 ARG A C 1
ATOM 1298 O O . ARG A 1 172 ? 3.207 -15.020 -15.985 1.00 84.75 172 ARG A O 1
ATOM 1305 N N . LYS A 1 173 ? 2.213 -13.016 -16.196 1.00 82.69 173 LYS A N 1
ATOM 1306 C CA . LYS A 1 173 ? 1.282 -13.431 -17.266 1.00 82.69 173 LYS A CA 1
ATOM 1307 C C . LYS A 1 173 ? 1.549 -12.763 -18.608 1.00 82.69 173 LYS A C 1
ATOM 1309 O O . LYS A 1 173 ? 1.063 -13.259 -19.618 1.00 82.69 173 LYS A O 1
ATOM 1314 N N . ASN A 1 174 ? 2.282 -11.656 -18.603 1.00 81.69 174 ASN A N 1
ATOM 1315 C CA . ASN A 1 174 ? 2.581 -10.859 -19.785 1.00 81.69 174 ASN A CA 1
ATOM 1316 C C . ASN A 1 174 ? 4.062 -10.980 -20.145 1.00 81.69 174 ASN A C 1
ATOM 1318 O O . ASN A 1 174 ? 4.850 -11.524 -19.370 1.00 81.69 174 ASN A O 1
ATOM 1322 N N . VAL A 1 175 ? 4.428 -10.446 -21.306 1.00 84.75 175 VAL A N 1
ATOM 1323 C CA . VAL A 1 175 ? 5.821 -10.430 -21.749 1.00 84.75 175 VAL A CA 1
ATOM 1324 C C . VAL A 1 175 ? 6.669 -9.571 -20.812 1.00 84.75 175 VAL A C 1
ATOM 1326 O O . VAL A 1 175 ? 6.282 -8.453 -20.470 1.00 84.75 175 VAL A O 1
ATOM 1329 N N . ASP A 1 176 ? 7.830 -10.092 -20.428 1.00 84.69 176 ASP A N 1
ATOM 1330 C CA . ASP A 1 176 ? 8.894 -9.324 -19.783 1.00 84.69 176 ASP A CA 1
ATOM 1331 C C . ASP A 1 176 ? 9.892 -8.865 -20.821 1.00 84.69 176 ASP A C 1
ATOM 1333 O O . ASP A 1 176 ? 10.605 -9.685 -21.395 1.00 84.69 176 ASP A O 1
ATOM 1337 N N . LEU A 1 177 ? 9.919 -7.567 -21.083 1.00 87.12 177 LEU A N 1
ATOM 1338 C CA . LEU A 1 177 ? 10.866 -7.002 -22.023 1.00 87.12 177 LEU A CA 1
ATOM 1339 C C . LEU A 1 177 ? 12.089 -6.504 -21.257 1.00 87.12 177 LEU A C 1
ATOM 1341 O O . LEU A 1 177 ? 12.027 -5.475 -20.585 1.00 87.12 177 LEU A O 1
ATOM 1345 N N . ILE A 1 178 ? 13.199 -7.220 -21.392 1.00 87.56 178 ILE A N 1
ATOM 1346 C CA . ILE A 1 178 ? 14.504 -6.766 -20.920 1.00 87.56 178 ILE A CA 1
ATOM 1347 C C . ILE A 1 178 ? 15.182 -6.057 -22.082 1.00 87.56 178 ILE A C 1
ATOM 1349 O O . ILE A 1 178 ? 15.280 -6.603 -23.177 1.00 87.56 178 ILE A O 1
ATOM 1353 N N . ALA A 1 179 ? 15.648 -4.835 -21.861 1.00 89.62 179 ALA A N 1
ATOM 1354 C CA . ALA A 1 179 ? 16.407 -4.100 -22.859 1.00 89.62 179 ALA A CA 1
ATOM 1355 C C . ALA A 1 179 ? 17.625 -3.454 -22.214 1.00 89.62 179 ALA A C 1
ATOM 1357 O O . ALA A 1 179 ? 17.537 -2.924 -21.103 1.00 89.62 179 ALA A O 1
ATOM 1358 N N . CYS A 1 180 ? 18.757 -3.458 -22.917 1.00 90.50 180 CYS A N 1
ATOM 1359 C CA . CYS A 1 180 ? 19.894 -2.683 -22.447 1.00 90.50 180 CYS A CA 1
ATOM 1360 C C . CYS A 1 180 ? 19.594 -1.175 -22.598 1.00 90.50 180 CYS A C 1
ATOM 1362 O O . CYS A 1 180 ? 18.941 -0.769 -23.562 1.00 90.50 180 CYS A O 1
ATOM 1364 N N . PRO A 1 181 ? 20.088 -0.310 -21.694 1.00 84.19 181 PRO A N 1
ATOM 1365 C CA . PRO A 1 181 ? 19.815 1.134 -21.716 1.00 84.19 181 PRO A CA 1
ATOM 1366 C C . PRO A 1 181 ? 20.412 1.887 -22.928 1.00 84.19 181 PRO A C 1
ATOM 1368 O O . PRO A 1 181 ? 20.279 3.106 -23.010 1.00 84.19 181 PRO A O 1
ATOM 1371 N N . SER A 1 182 ? 21.042 1.178 -23.876 1.00 86.56 182 SER A N 1
ATOM 1372 C CA . SER A 1 182 ? 21.980 1.676 -24.892 1.00 86.56 182 SER A CA 1
ATOM 1373 C C . SER A 1 182 ? 23.311 2.182 -24.318 1.00 86.56 182 SER A C 1
ATOM 1375 O O . SER A 1 182 ? 23.434 2.515 -23.140 1.00 86.56 182 SER A O 1
ATOM 1377 N N . CYS A 1 183 ? 24.350 2.202 -25.152 1.00 91.06 183 CYS A N 1
ATOM 1378 C CA . CYS A 1 183 ? 25.654 2.793 -24.848 1.00 91.06 183 CYS A CA 1
ATOM 1379 C C . CYS A 1 183 ? 26.438 3.039 -26.149 1.00 91.06 183 CYS A C 1
ATOM 1381 O O . CYS A 1 183 ? 25.982 2.684 -27.232 1.00 91.06 183 CYS A O 1
ATOM 1383 N N . GLY A 1 184 ? 27.660 3.577 -26.061 1.00 90.88 184 GLY A N 1
ATOM 1384 C CA . GLY A 1 184 ? 28.516 3.823 -27.235 1.00 90.88 184 GLY A CA 1
ATOM 1385 C C . GLY A 1 184 ? 28.951 2.573 -28.020 1.00 90.88 184 GLY A C 1
ATOM 1386 O O . GLY A 1 184 ? 29.661 2.704 -29.009 1.00 90.88 184 GLY A O 1
ATOM 1387 N N . ARG A 1 185 ? 28.562 1.369 -27.579 1.00 89.69 185 ARG A N 1
ATOM 1388 C CA . ARG A 1 185 ? 28.790 0.096 -28.283 1.00 89.69 185 ARG A CA 1
ATOM 1389 C C . ARG A 1 185 ? 27.580 -0.360 -29.097 1.00 89.69 185 ARG A C 1
ATOM 1391 O O . ARG A 1 185 ? 27.657 -1.416 -29.710 1.00 89.69 185 ARG A O 1
ATOM 1398 N N . ALA A 1 186 ? 26.459 0.358 -29.030 1.00 88.88 186 ALA A N 1
ATOM 1399 C CA . ALA A 1 186 ? 25.240 -0.046 -29.709 1.00 88.88 186 ALA A CA 1
ATOM 1400 C C . ALA A 1 186 ? 25.444 -0.041 -31.231 1.00 88.88 186 ALA A C 1
ATOM 1402 O O . ALA A 1 186 ? 25.844 0.964 -31.814 1.00 88.88 186 ALA A O 1
ATOM 1403 N N . GLU A 1 187 ? 25.156 -1.175 -31.858 1.00 91.56 187 GLU A N 1
ATOM 1404 C CA . GLU A 1 187 ? 25.208 -1.378 -33.308 1.00 91.56 187 GLU A CA 1
ATOM 1405 C C . GLU A 1 187 ? 23.831 -1.162 -33.957 1.00 91.56 187 GLU A C 1
ATOM 1407 O O . GLU A 1 187 ? 23.720 -1.041 -35.175 1.00 91.56 187 GLU A O 1
ATOM 1412 N N . VAL A 1 188 ? 22.776 -1.090 -33.137 1.00 91.44 188 VAL A N 1
ATOM 1413 C CA . VAL A 1 188 ? 21.385 -0.855 -33.539 1.00 91.44 188 VAL A CA 1
ATOM 1414 C C . VAL A 1 188 ? 20.718 0.163 -32.618 1.00 91.44 188 VAL A C 1
ATOM 1416 O O . VAL A 1 188 ? 21.138 0.350 -31.472 1.00 91.44 188 VAL A O 1
ATOM 1419 N N . ASP A 1 189 ? 19.631 0.774 -33.089 1.00 92.69 189 ASP A N 1
ATOM 1420 C CA . ASP A 1 189 ? 18.763 1.596 -32.244 1.00 92.69 189 ASP A CA 1
ATOM 1421 C C . ASP A 1 189 ? 17.930 0.706 -31.307 1.00 92.69 189 ASP A C 1
ATOM 1423 O O . ASP A 1 189 ? 16.771 0.365 -31.555 1.00 92.69 189 ASP A O 1
ATOM 1427 N N . VAL A 1 190 ? 18.562 0.282 -30.213 1.00 91.94 190 VAL A N 1
ATOM 1428 C CA . VAL A 1 190 ? 17.941 -0.565 -29.190 1.00 91.94 190 VAL A CA 1
ATOM 1429 C C . VAL A 1 190 ? 16.711 0.095 -28.564 1.00 91.94 190 VAL A C 1
ATOM 1431 O O . VAL A 1 190 ? 15.771 -0.609 -28.202 1.00 91.94 190 VAL A O 1
ATOM 1434 N N . ILE A 1 191 ? 16.675 1.430 -28.480 1.00 91.56 191 ILE A N 1
ATOM 1435 C CA . ILE A 1 191 ? 15.557 2.166 -27.884 1.00 91.56 191 ILE A CA 1
ATOM 1436 C C . ILE A 1 191 ? 14.330 2.052 -28.792 1.00 91.56 191 ILE A C 1
ATOM 1438 O O . ILE A 1 191 ? 13.245 1.708 -28.317 1.00 91.56 191 ILE A O 1
ATOM 1442 N N . GLU A 1 192 ? 14.488 2.286 -30.098 1.00 94.56 192 GLU A N 1
ATOM 1443 C CA . GLU A 1 192 ? 13.398 2.119 -31.065 1.00 94.56 192 GLU A CA 1
ATOM 1444 C C . GLU A 1 192 ? 12.874 0.675 -31.066 1.00 94.56 192 GLU A C 1
ATOM 1446 O O . GLU A 1 192 ? 11.663 0.446 -30.985 1.00 94.56 192 GLU A O 1
ATOM 1451 N N . ILE A 1 193 ? 13.779 -0.307 -31.110 1.00 93.50 193 ILE A N 1
ATOM 1452 C CA . ILE A 1 193 ? 13.413 -1.728 -31.155 1.00 93.50 193 ILE A CA 1
ATOM 1453 C C . ILE A 1 193 ? 12.684 -2.141 -29.869 1.00 93.50 193 ILE A C 1
ATOM 1455 O O . ILE A 1 193 ? 11.647 -2.804 -29.948 1.00 93.50 193 ILE A O 1
ATOM 1459 N N . ALA A 1 194 ? 13.171 -1.722 -28.698 1.00 91.88 194 ALA A N 1
ATOM 1460 C CA . ALA A 1 194 ? 12.537 -2.019 -27.417 1.00 91.88 194 ALA A CA 1
ATOM 1461 C C . ALA A 1 194 ? 11.134 -1.399 -27.329 1.00 91.88 194 ALA A C 1
ATOM 1463 O O . ALA A 1 194 ? 10.181 -2.094 -26.983 1.00 91.88 194 ALA A O 1
ATOM 1464 N N . ASN A 1 195 ? 10.963 -0.138 -27.734 1.00 91.50 195 ASN A N 1
ATOM 1465 C CA . ASN A 1 195 ? 9.648 0.512 -27.747 1.00 91.50 195 ASN A CA 1
ATOM 1466 C C . ASN A 1 195 ? 8.663 -0.196 -28.690 1.00 91.50 195 ASN A C 1
ATOM 1468 O O . ASN A 1 195 ? 7.498 -0.407 -28.344 1.00 91.50 195 ASN A O 1
ATOM 1472 N N . ARG A 1 196 ? 9.127 -0.614 -29.875 1.00 93.81 196 ARG A N 1
ATOM 1473 C CA . ARG A 1 196 ? 8.316 -1.384 -30.830 1.00 93.81 196 ARG A CA 1
ATOM 1474 C C . ARG A 1 196 ? 7.922 -2.749 -30.273 1.00 93.81 196 ARG A C 1
ATOM 1476 O O . ARG A 1 196 ? 6.770 -3.151 -30.431 1.00 93.81 196 ARG A O 1
ATOM 1483 N N . ALA A 1 197 ? 8.843 -3.442 -29.605 1.00 90.88 197 ALA A N 1
ATOM 1484 C CA . ALA A 1 197 ? 8.554 -4.702 -28.933 1.00 90.88 197 ALA A CA 1
ATOM 1485 C C . ALA A 1 197 ? 7.532 -4.499 -27.802 1.00 90.88 197 ALA A C 1
ATOM 1487 O O . ALA A 1 197 ? 6.521 -5.197 -27.760 1.00 90.88 197 ALA A O 1
ATOM 1488 N N . GLN A 1 198 ? 7.725 -3.493 -26.946 1.00 87.94 198 GLN A N 1
ATOM 1489 C CA . GLN A 1 198 ? 6.797 -3.172 -25.863 1.00 87.94 198 GLN A CA 1
ATOM 1490 C C . GLN A 1 198 ? 5.382 -2.916 -26.397 1.00 87.94 198 GLN A C 1
ATOM 1492 O O . GLN A 1 198 ? 4.426 -3.494 -25.885 1.00 87.94 198 GLN A O 1
ATOM 1497 N N . ALA A 1 199 ? 5.242 -2.119 -27.461 1.00 88.75 199 ALA A N 1
ATOM 1498 C CA . ALA A 1 199 ? 3.952 -1.853 -28.095 1.00 88.75 199 ALA A CA 1
ATOM 1499 C C . ALA A 1 199 ? 3.316 -3.115 -28.707 1.00 88.75 199 ALA A C 1
ATOM 1501 O O . ALA A 1 199 ? 2.113 -3.330 -28.568 1.00 88.75 199 ALA A O 1
ATOM 1502 N N . ALA A 1 200 ? 4.107 -3.978 -29.351 1.00 90.19 200 ALA A N 1
ATOM 1503 C CA . ALA A 1 200 ? 3.612 -5.217 -29.956 1.00 90.19 200 ALA A CA 1
ATOM 1504 C C . ALA A 1 200 ? 3.130 -6.250 -28.918 1.00 90.19 200 ALA A C 1
ATOM 1506 O O . ALA A 1 200 ? 2.225 -7.045 -29.203 1.00 90.19 200 ALA A O 1
ATOM 1507 N N . PHE A 1 201 ? 3.726 -6.240 -27.721 1.00 88.00 201 PHE A N 1
ATOM 1508 C CA . PHE A 1 201 ? 3.479 -7.232 -26.675 1.00 88.00 201 PHE A CA 1
ATOM 1509 C C . PHE A 1 201 ? 2.648 -6.734 -25.482 1.00 88.00 201 PHE A C 1
ATOM 1511 O O . PHE A 1 201 ? 2.265 -7.564 -24.659 1.00 88.00 201 PHE A O 1
ATOM 1518 N N . ALA A 1 202 ? 2.314 -5.440 -25.397 1.00 78.00 202 ALA A N 1
ATOM 1519 C CA . ALA A 1 202 ? 1.664 -4.814 -24.235 1.00 78.00 202 ALA A CA 1
ATOM 1520 C C . ALA A 1 202 ? 0.432 -5.573 -23.700 1.00 78.00 202 ALA A C 1
ATOM 1522 O O . ALA A 1 202 ? 0.289 -5.751 -22.491 1.00 78.00 202 ALA A O 1
ATOM 1523 N N . ASP A 1 203 ? -0.419 -6.075 -24.600 1.00 81.06 203 ASP A N 1
ATOM 1524 C CA . ASP A 1 203 ? -1.666 -6.772 -24.250 1.00 81.06 203 ASP A CA 1
ATOM 1525 C C . ASP A 1 203 ? -1.580 -8.300 -24.404 1.00 81.06 203 ASP A C 1
ATOM 1527 O O . ASP A 1 203 ? -2.578 -9.021 -24.284 1.00 81.06 203 ASP A O 1
ATOM 1531 N N . LYS A 1 204 ? -0.391 -8.830 -24.711 1.00 83.62 204 LYS A N 1
ATOM 1532 C CA . LYS A 1 204 ? -0.192 -10.263 -24.930 1.00 83.62 204 LYS A CA 1
ATOM 1533 C C . LYS A 1 204 ? 0.008 -10.969 -23.593 1.00 83.62 204 LYS A C 1
ATOM 1535 O O . LYS A 1 204 ? 0.968 -10.720 -22.870 1.00 83.62 204 LYS A O 1
ATOM 1540 N N . LYS A 1 205 ? -0.873 -11.929 -23.309 1.00 84.62 205 LYS A N 1
ATOM 1541 C CA . LYS A 1 205 ? -0.779 -12.829 -22.150 1.00 84.62 205 LYS A CA 1
ATOM 1542 C C . LYS A 1 205 ? 0.184 -13.984 -22.435 1.00 84.62 205 LYS A C 1
ATOM 1544 O O . LYS A 1 205 ? -0.230 -15.138 -22.524 1.00 84.62 205 LYS A O 1
ATOM 1549 N N . LEU A 1 206 ? 1.443 -13.644 -22.682 1.00 85.62 206 LEU A N 1
ATOM 1550 C CA . LEU A 1 206 ? 2.516 -14.592 -22.954 1.00 85.62 206 LEU A CA 1
ATOM 1551 C C . LEU A 1 206 ? 3.532 -14.498 -21.813 1.00 85.62 206 LEU A C 1
ATOM 1553 O O . LEU A 1 206 ? 4.204 -13.475 -21.724 1.00 85.62 206 LEU A O 1
ATOM 1557 N N . PRO A 1 207 ? 3.663 -15.519 -20.948 1.00 83.38 207 PRO A N 1
ATOM 1558 C CA . PRO A 1 207 ? 4.607 -15.508 -19.833 1.00 83.38 207 PRO A CA 1
ATOM 1559 C C . PRO A 1 207 ? 6.030 -15.822 -20.326 1.00 83.38 207 PRO A C 1
ATOM 1561 O O . PRO A 1 207 ? 6.641 -16.806 -19.922 1.00 83.38 207 PRO A O 1
ATOM 1564 N N . LEU A 1 208 ? 6.531 -15.014 -21.259 1.00 84.88 208 LEU A N 1
ATOM 1565 C CA . LEU A 1 208 ? 7.854 -15.146 -21.862 1.00 84.88 208 LEU A CA 1
ATOM 1566 C C . LEU A 1 208 ? 8.692 -13.914 -21.542 1.00 84.88 208 LEU A C 1
ATOM 1568 O O . LEU A 1 208 ? 8.169 -12.804 -21.438 1.00 84.88 208 LEU A O 1
ATOM 1572 N N . GLN A 1 209 ? 9.997 -14.120 -21.424 1.00 84.12 209 GLN A N 1
ATOM 1573 C CA . GLN A 1 209 ? 10.971 -13.043 -21.371 1.00 84.12 209 GLN A CA 1
ATOM 1574 C C . GLN A 1 209 ? 11.546 -12.822 -22.769 1.00 84.12 209 GLN A C 1
ATOM 1576 O O . GLN A 1 209 ? 11.818 -13.779 -23.492 1.00 84.12 209 GLN A O 1
ATOM 1581 N N . ILE A 1 210 ? 11.670 -11.561 -23.166 1.00 87.00 210 ILE A N 1
ATOM 1582 C CA . ILE A 1 210 ? 12.237 -11.140 -24.442 1.00 87.00 210 ILE A CA 1
ATOM 1583 C C . ILE A 1 210 ? 13.355 -10.152 -24.132 1.00 87.00 210 ILE A C 1
ATOM 1585 O O . ILE A 1 210 ? 13.099 -9.089 -23.570 1.00 87.00 210 ILE A O 1
ATOM 1589 N N . ALA A 1 211 ? 14.578 -10.497 -24.522 1.00 89.62 211 ALA A N 1
ATOM 1590 C CA . ALA A 1 211 ? 15.731 -9.615 -24.422 1.00 89.62 211 ALA A CA 1
ATOM 1591 C C . ALA A 1 211 ? 15.940 -8.839 -25.736 1.00 89.62 211 ALA A C 1
ATOM 1593 O O . ALA A 1 211 ? 15.955 -9.423 -26.821 1.00 89.62 211 ALA A O 1
ATOM 1594 N N . VAL A 1 212 ? 16.117 -7.519 -25.648 1.00 89.81 212 VAL A N 1
ATOM 1595 C CA . VAL A 1 212 ? 16.424 -6.622 -26.772 1.00 89.81 212 VAL A CA 1
ATOM 1596 C C . VAL A 1 212 ? 17.756 -5.934 -26.508 1.00 89.81 212 VAL A C 1
ATOM 1598 O O . VAL A 1 212 ? 17.866 -5.043 -25.665 1.00 89.81 212 VAL A O 1
ATOM 1601 N N . MET A 1 213 ? 18.781 -6.345 -27.252 1.00 90.62 213 MET A N 1
ATOM 1602 C CA . MET A 1 213 ? 20.169 -5.997 -26.955 1.00 90.62 213 MET A CA 1
ATOM 1603 C C . MET A 1 213 ? 20.818 -5.245 -28.104 1.00 90.62 213 MET A C 1
ATOM 1605 O O . MET A 1 213 ? 20.730 -5.646 -29.259 1.00 90.62 213 MET A O 1
ATOM 1609 N N . GLY A 1 214 ? 21.485 -4.139 -27.771 1.00 89.00 214 GLY A N 1
ATOM 1610 C CA . GLY A 1 214 ? 22.101 -3.252 -28.755 1.00 89.00 214 GLY A CA 1
ATOM 1611 C C . GLY A 1 214 ? 23.459 -3.714 -29.288 1.00 89.00 214 GLY A C 1
ATOM 1612 O O . GLY A 1 214 ? 23.943 -3.127 -30.248 1.00 89.00 214 GLY A O 1
ATOM 1613 N N . CYS A 1 215 ? 24.108 -4.708 -28.669 1.00 88.38 215 CYS A N 1
ATOM 1614 C CA . CYS A 1 215 ? 25.420 -5.213 -29.091 1.00 88.38 215 CYS A CA 1
ATOM 1615 C C . CYS A 1 215 ? 25.653 -6.665 -28.641 1.00 88.38 215 CYS A C 1
ATOM 1617 O O . CYS A 1 215 ? 24.954 -7.177 -27.764 1.00 88.38 215 CYS A O 1
ATOM 1619 N N . VAL A 1 216 ? 26.688 -7.307 -29.189 1.00 86.94 216 VAL A N 1
ATOM 1620 C CA . VAL A 1 216 ? 27.043 -8.709 -28.897 1.00 86.94 216 VAL A CA 1
ATOM 1621 C C . VAL A 1 216 ? 27.677 -8.931 -27.516 1.00 86.94 216 VAL A C 1
ATOM 1623 O O . VAL A 1 216 ? 27.769 -10.065 -27.070 1.00 86.94 216 VAL A O 1
ATOM 1626 N N . VAL A 1 217 ? 28.131 -7.881 -26.822 1.00 78.31 217 VAL A N 1
ATOM 1627 C CA . VAL A 1 217 ? 28.908 -8.042 -25.575 1.00 78.31 217 VAL A CA 1
ATOM 1628 C C . VAL A 1 217 ? 28.059 -8.651 -24.459 1.00 78.31 217 VAL A C 1
ATOM 1630 O O . VAL A 1 217 ? 28.442 -9.660 -23.878 1.00 78.31 217 VAL A O 1
ATOM 1633 N N . ASN A 1 218 ? 26.894 -8.058 -24.198 1.00 72.00 218 ASN A N 1
ATOM 1634 C CA . ASN A 1 218 ? 25.944 -8.565 -23.207 1.00 72.00 218 ASN A CA 1
ATOM 1635 C C . ASN A 1 218 ? 24.816 -9.387 -23.844 1.00 72.00 218 ASN A C 1
ATOM 1637 O O . ASN A 1 218 ? 24.115 -10.107 -23.141 1.00 72.00 218 ASN A O 1
ATOM 1641 N N . GLY A 1 219 ? 24.649 -9.297 -25.170 1.00 71.81 219 GLY A N 1
ATOM 1642 C CA . GLY A 1 219 ? 23.553 -9.928 -25.906 1.00 71.81 219 GLY A CA 1
ATOM 1643 C C . GLY A 1 219 ? 23.368 -11.420 -25.601 1.00 71.81 219 GLY A C 1
ATOM 1644 O O . GLY A 1 219 ? 22.296 -11.790 -25.146 1.00 71.81 219 GLY A O 1
ATOM 1645 N N . PRO A 1 220 ? 24.390 -12.274 -25.791 1.00 73.44 220 PRO A N 1
ATOM 1646 C CA . PRO A 1 220 ? 24.271 -13.720 -25.590 1.00 73.44 220 PRO A CA 1
ATOM 1647 C C . PRO A 1 220 ? 24.117 -14.176 -24.132 1.00 73.44 220 PRO A C 1
ATOM 1649 O O . PRO A 1 220 ? 23.714 -15.309 -23.909 1.00 73.44 220 PRO A O 1
ATOM 1652 N N . GLY A 1 221 ? 24.515 -13.354 -23.154 1.00 70.50 221 GLY A N 1
ATOM 1653 C CA . GLY A 1 221 ? 24.488 -13.726 -21.732 1.00 70.50 221 GLY A CA 1
ATOM 1654 C C . GLY A 1 221 ? 23.220 -13.290 -20.996 1.00 70.50 221 GLY A C 1
ATOM 1655 O O . GLY A 1 221 ? 22.888 -13.868 -19.966 1.00 70.50 221 GLY A O 1
ATOM 1656 N N . GLU A 1 222 ? 22.533 -12.271 -21.510 1.00 65.00 222 GLU A N 1
ATOM 1657 C CA . GLU A 1 222 ? 21.298 -11.718 -20.941 1.00 65.00 222 GLU A CA 1
ATOM 1658 C C . GLU A 1 222 ? 20.030 -12.148 -21.722 1.00 65.00 222 GLU A C 1
ATOM 1660 O O . GLU A 1 222 ? 18.931 -11.739 -21.347 1.00 65.00 222 GLU A O 1
ATOM 1665 N N . ALA A 1 223 ? 20.174 -12.939 -22.799 1.00 60.97 223 ALA A N 1
ATOM 1666 C CA . ALA A 1 223 ? 19.092 -13.430 -23.666 1.00 60.97 223 ALA A CA 1
ATOM 1667 C 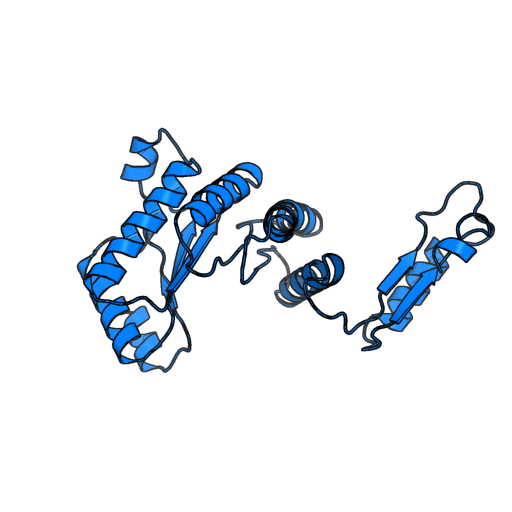C . ALA A 1 223 ? 18.793 -14.925 -23.490 1.00 60.97 223 ALA A C 1
ATOM 1669 O O . ALA A 1 223 ? 19.745 -15.702 -23.248 1.00 60.97 223 ALA A O 1
#

Nearest PDB structures (foldseek):
  3noy-assembly2_D  TM=7.781E-01  e=3.659E-23  Aquifex aeolicus
  4g9p-assembly1_A  TM=8.877E-01  e=4.912E-18  Thermus thermophilus HB27
  4mwa-assembly3_C  TM=9.589E-01  e=1.211E-14  Bacillus anthracis str. Sterne
  4mwa-assembly2_F  TM=9.561E-01  e=4.685E-14  Bacillus anthracis str. Sterne
  4mwa-assembly3_D  TM=9.704E-01  e=9.800E-14  Bacillus anthracis str. Sterne